Protein 2PUJ (pdb70)

InterPro domains:
  IPR000073 Alpha/beta hydrolase fold-1 [PF00561] (36-272)
  IPR000073 Alpha/beta hydrolase fold-1 [PR00111] (63-78)
  IPR000073 Alpha/beta hydrolase fold-1 [PR00111] (108-121)
  IPR000073 Alpha/beta hydrolase fold-1 [PR00111] (122-135)
  IPR000073 Alpha/beta hydrolase fold-1 [PR00111] (229-243)
  IPR000639 Epoxide hydrolase-like [PR00412] (63-78)
  IPR000639 Epoxide hydrolase-like [PR00412] (122-135)
  IPR000639 Epoxide hydrolase-like [PR00412] (260-282)
  IPR017727 2-hydroxy-6-oxo-6-phenylhexa-2,4-dienoate hydrolase, BphD [MF_01688] (1-286)
  IPR017727 2-hydroxy-6-oxo-6-phenylhexa-2,4-dienoate hydrolase, BphD [TIGR03343] (4-285)
  IPR029058 Alpha/Beta hydrolase fold [G3DSA:3.40.50.1820] (1-286)
  IPR029058 Alpha/Beta hydrolase fold [SSF53474] (21-284)
  IPR050266 AB hydrolase superfamily [PTHR43798] (7-284)

B-factor: mean 24.27, std 11.06, range [11.19, 111.2]

Organism: Paraburkholderia xenovorans (strain LB400) (NCBI:txid266265)

Secondary structure (DSSP, 8-state):
--HHHHEEEEEE-STT-SSEEEEEEEE--SSEEEEE---STT--HHHHHTTTHHHHHHTTPEEEEEPPTTSTTSPP---SS-HHHHHHHHHHHHHHHTT---EEEEEETHHHHHHHHHHHH-GGGEEEEEEES-S-----SSS-SS-HHHHHHHHHHHS--HHHHHHHHHHH-S-GGG--HHHHHHHHHHHHH-HHHHHHHHHHHHHS-GGGG--GGGGGG--S-EEEEEETT-SSS-THHHHHHHHHSSSEEEEEESS--S-HHHHTHHHHHHHHHHHHHH-

Structure (mmCIF, N/CA/C/O backbone):
data_2PUJ
#
_entry.id   2PUJ
#
_cell.length_a   116.805
_cell.length_b   116.805
_cell.length_c   87.528
_cell.angle_alpha   90.00
_cell.angle_beta   90.00
_cell.angle_gamma   90.00
#
_symmetry.space_group_name_H-M   'I 41 2 2'
#
loop_
_entity.id
_entity.type
_entity.pdbx_description
1 polymer '2-hydroxy-6-oxo-6-phenylhexa-2,4-dienoate hydrolase'
2 non-polymer 'SODIUM ION'
3 non-polymer 'MALONATE ION'
4 non-polymer '(2E,4E)-2-HYDROXY-6-OXO-6-PHENYLHEXA-2,4-DIENOIC ACID'
5 water water
#
loop_
_atom_site.group_PDB
_atom_site.id
_atom_site.type_symbol
_atom_site.label_atom_id
_atom_site.label_alt_id
_atom_site.label_comp_id
_atom_site.label_asym_id
_atom_site.label_entity_id
_atom_site.label_seq_id
_atom_site.pdbx_PDB_ins_code
_atom_site.Cartn_x
_atom_site.Cartn_y
_atom_site.Cartn_z
_atom_site.occupancy
_atom_site.B_iso_or_equiv
_atom_site.auth_seq_id
_atom_site.auth_comp_id
_atom_site.auth_asym_id
_atom_site.auth_atom_id
_atom_site.pdbx_PDB_model_num
ATOM 1 N N . LEU A 1 4 ? -20.778 30.582 -21.588 1.00 41.04 4 LEU A N 1
ATOM 2 C CA . LEU A 1 4 ? -19.337 30.939 -21.801 1.00 29.06 4 LEU A CA 1
ATOM 3 C C . LEU A 1 4 ? -18.745 30.089 -22.915 1.00 24.46 4 LEU A C 1
ATOM 4 O O . LEU A 1 4 ? -19.055 28.903 -23.037 1.00 32.02 4 LEU A O 1
ATOM 9 N N . THR A 1 5 ? -17.894 30.711 -23.722 1.00 24.87 5 THR A N 1
ATOM 10 C CA . THR A 1 5 ? -17.200 30.030 -24.802 1.00 30.19 5 THR A CA 1
ATOM 11 C C . THR A 1 5 ? -15.708 30.316 -24.715 1.00 23.25 5 THR A C 1
ATOM 12 O O . THR A 1 5 ? -15.286 31.274 -24.059 1.00 24.09 5 THR A O 1
ATOM 16 N N . GLU A 1 6 ? -14.916 29.486 -25.392 1.00 23.57 6 GLU A N 1
ATOM 17 C CA . GLU A 1 6 ? -13.480 29.714 -25.483 1.00 24.09 6 GLU A CA 1
ATOM 18 C C . GLU A 1 6 ? -13.193 31.085 -26.075 1.00 22.98 6 GLU A C 1
ATOM 19 O O . GLU A 1 6 ? -12.354 31.825 -25.566 1.00 26.45 6 GLU A O 1
ATOM 25 N N . SER A 1 7 ? -13.906 31.429 -27.155 1.00 23.17 7 SER A N 1
ATOM 26 C CA A SER A 1 7 ? -13.681 32.694 -27.855 0.50 25.51 7 SER A CA 1
ATOM 27 C CA B SER A 1 7 ? -13.658 32.688 -27.841 0.50 20.12 7 SER A CA 1
ATOM 28 C C . SER A 1 7 ? -13.994 33.916 -26.992 1.00 18.69 7 SER A C 1
ATOM 29 O O . SER A 1 7 ? -13.231 34.891 -26.971 1.00 25.13 7 SER A O 1
ATOM 34 N N . SER A 1 8 ? -15.128 33.868 -26.290 1.00 24.60 8 SER A N 1
ATOM 35 C CA . SER A 1 8 ? -15.561 35.018 -25.489 1.00 26.43 8 SER A CA 1
ATOM 36 C C . SER A 1 8 ? -14.683 35.271 -24.267 1.00 26.01 8 SER A C 1
ATOM 37 O O . SER A 1 8 ? -14.633 36.398 -23.755 1.00 25.64 8 SER A O 1
ATOM 40 N N . THR A 1 9 ? -13.990 34.220 -23.813 1.00 21.62 9 THR A N 1
ATOM 41 C CA . THR A 1 9 ? -13.188 34.299 -22.589 1.00 18.27 9 THR A CA 1
ATOM 42 C C . THR A 1 9 ? -11.686 34.428 -22.875 1.00 19.58 9 THR A C 1
ATOM 43 O O . THR A 1 9 ? -10.890 34.635 -21.960 1.00 21.08 9 THR A O 1
ATOM 47 N N . SER A 1 10 ? -11.309 34.309 -24.145 1.00 18.94 10 SER A N 1
ATOM 48 C CA . SER A 1 10 ? -9.915 34.281 -24.560 1.00 17.37 10 SER A CA 1
ATOM 49 C C . SER A 1 10 ? -9.170 35.588 -24.354 1.00 25.83 10 SER A C 1
ATOM 50 O O . SER A 1 10 ? -9.629 36.655 -24.793 1.00 26.27 10 SER A O 1
ATOM 53 N N . LYS A 1 11 ? -8.024 35.509 -23.665 1.00 20.73 11 LYS A N 1
ATOM 54 C CA . LYS A 1 11 ? -7.158 36.662 -23.446 1.00 17.63 11 LYS A CA 1
ATOM 55 C C . LYS A 1 11 ? -5.678 36.287 -23.565 1.00 23.51 11 LYS A C 1
ATOM 56 O O . LYS A 1 11 ? -5.319 35.112 -23.468 1.00 19.84 11 LYS A O 1
ATOM 62 N N . PHE A 1 12 ? -4.839 37.294 -23.779 1.00 21.94 12 PHE A N 1
ATOM 63 C CA . PHE A 1 12 ? -3.387 37.137 -23.826 1.00 23.14 12 PHE A CA 1
ATOM 64 C C . PHE A 1 12 ? -2.716 38.163 -22.927 1.00 24.70 12 PHE A C 1
ATOM 65 O O . PHE A 1 12 ? -3.195 39.293 -22.770 1.00 25.24 12 PHE A O 1
ATOM 73 N N . VAL A 1 13 ? -1.606 37.763 -22.316 1.00 19.90 13 VAL A N 1
ATOM 74 C CA . VAL A 1 13 ? -0.844 38.670 -21.475 1.00 20.87 13 VAL A CA 1
ATOM 75 C C . VAL A 1 13 ? 0.640 38.341 -21.604 1.00 23.03 13 VAL A C 1
ATOM 76 O O . VAL A 1 13 ? 1.011 37.172 -21.668 1.00 22.32 13 VAL A O 1
ATOM 80 N N . LYS A 1 14 ? 1.478 39.373 -21.704 1.00 24.39 14 LYS A N 1
ATOM 81 C CA . LYS A 1 14 ? 2.921 39.164 -21.816 1.00 22.03 14 LYS A CA 1
ATOM 82 C C . LYS A 1 14 ? 3.485 39.111 -20.402 1.00 22.97 14 LYS A C 1
ATOM 83 O O . LYS A 1 14 ? 3.127 39.932 -19.557 1.00 28.50 14 LYS A O 1
ATOM 89 N N . ILE A 1 15 ? 4.340 38.128 -20.130 1.00 25.87 15 ILE A N 1
ATOM 90 C CA . ILE A 1 15 ? 4.926 38.025 -18.793 1.00 26.67 15 ILE A CA 1
ATOM 91 C C . ILE A 1 15 ? 6.432 38.233 -18.775 1.00 23.25 15 ILE A C 1
ATOM 92 O O . ILE A 1 15 ? 7.120 38.005 -19.770 1.00 26.52 15 ILE A O 1
ATOM 97 N N . ASN A 1 16 ? 6.908 38.665 -17.606 1.00 27.63 16 ASN A N 1
ATOM 98 C CA . ASN A 1 16 ? 8.307 38.998 -17.355 1.00 26.99 16 ASN A CA 1
ATOM 99 C C . ASN A 1 16 ? 8.668 38.567 -15.941 1.00 41.00 16 ASN A C 1
ATOM 100 O O . ASN A 1 16 ? 8.510 39.326 -14.980 1.00 50.47 16 ASN A O 1
ATOM 105 N N . GLU A 1 17 ? 9.115 37.327 -15.822 1.00 36.20 17 GLU A N 1
ATOM 106 C CA . GLU A 1 17 ? 9.479 36.761 -14.532 1.00 31.19 17 GLU A CA 1
ATOM 107 C C . GLU A 1 17 ? 10.685 35.889 -14.764 1.00 33.91 17 GLU A C 1
ATOM 108 O O . GLU A 1 17 ? 10.660 34.991 -15.613 1.00 33.03 17 GLU A O 1
ATOM 114 N N . LYS A 1 18 ? 11.744 36.176 -14.012 1.00 42.31 18 LYS A N 1
ATOM 115 C CA . LYS A 1 18 ? 13.014 35.464 -14.114 1.00 39.66 18 LYS A CA 1
ATOM 116 C C . LYS A 1 18 ? 13.440 35.271 -15.573 1.00 41.07 18 LYS A C 1
ATOM 117 O O . LYS A 1 18 ? 13.773 36.247 -16.258 1.00 46.82 18 LYS A O 1
ATOM 123 N N . GLY A 1 19 ? 13.403 34.032 -16.050 1.00 33.79 19 GLY A N 1
ATOM 124 C CA . GLY A 1 19 ? 13.859 33.707 -17.394 1.00 31.41 19 GLY A CA 1
ATOM 125 C C . GLY A 1 19 ? 12.971 34.228 -18.514 1.00 43.53 19 GLY A C 1
ATOM 126 O O . GLY A 1 19 ? 13.424 34.411 -19.645 1.00 44.57 19 GLY A O 1
ATOM 127 N N . PHE A 1 20 ? 11.707 34.473 -18.191 1.00 27.07 20 PHE A N 1
ATOM 128 C CA . PHE A 1 20 ? 10.705 34.913 -19.173 1.00 26.77 20 PHE A CA 1
ATOM 129 C C . PHE A 1 20 ? 10.844 36.396 -19.511 1.00 23.94 20 PHE A C 1
ATOM 130 O O . PHE A 1 20 ? 10.832 37.246 -18.623 1.00 28.21 20 PHE A O 1
ATOM 138 N N . SER A 1 21 ? 10.966 36.686 -20.806 1.00 27.08 21 SER A N 1
ATOM 139 C CA . SER A 1 21 ? 10.987 38.071 -21.271 1.00 32.83 21 SER A CA 1
ATOM 140 C C . SER A 1 21 ? 9.954 38.266 -22.373 1.00 21.72 21 SER A C 1
ATOM 141 O O . SER A 1 21 ? 10.015 37.601 -23.412 1.00 25.88 21 SER A O 1
ATOM 144 N N . ASP A 1 22 ? 8.987 39.137 -22.098 1.00 26.60 22 ASP A N 1
ATOM 145 C CA . ASP A 1 22 ? 7.902 39.437 -23.030 1.00 28.08 22 ASP A CA 1
ATOM 146 C C . ASP A 1 22 ? 7.332 38.136 -23.598 1.00 30.13 22 ASP A C 1
ATOM 147 O O . ASP A 1 22 ? 7.195 37.971 -24.806 1.00 31.83 22 ASP A O 1
ATOM 152 N N . PHE A 1 23 ? 7.043 37.192 -22.697 1.00 23.00 23 PHE A N 1
ATOM 153 C CA . PHE A 1 23 ? 6.596 35.865 -23.076 1.00 21.10 23 PHE A CA 1
ATOM 154 C C . PHE A 1 23 ? 5.073 35.823 -23.081 1.00 18.86 23 PHE A C 1
ATOM 155 O O . PHE A 1 23 ? 4.435 36.169 -22.093 1.00 22.13 23 PHE A O 1
ATOM 163 N N . ASN A 1 24 ? 4.505 35.380 -24.197 1.00 22.67 24 ASN A N 1
ATOM 164 C CA . ASN A 1 24 ? 3.062 35.401 -24.375 1.00 22.49 24 ASN A CA 1
ATOM 165 C C . ASN A 1 24 ? 2.362 34.238 -23.675 1.00 17.32 24 ASN A C 1
ATOM 166 O O . ASN A 1 24 ? 2.612 33.062 -23.985 1.00 19.89 24 ASN A O 1
ATOM 171 N N . ILE A 1 25 ? 1.458 34.593 -22.768 1.00 17.27 25 ILE A N 1
ATOM 172 C CA . ILE A 1 25 ? 0.618 33.607 -22.099 1.00 16.99 25 ILE A CA 1
ATOM 173 C C . ILE A 1 25 ? -0.832 33.800 -22.531 1.00 19.62 25 ILE A C 1
ATOM 174 O O . ILE A 1 25 ? -1.371 34.905 -22.405 1.00 21.57 25 ILE A O 1
ATOM 179 N N . HIS A 1 26 ? -1.440 32.719 -23.014 1.00 17.82 26 HIS A N 1
ATOM 180 C CA . HIS A 1 26 ? -2.868 32.673 -23.297 1.00 16.21 26 HIS A CA 1
ATOM 181 C C . HIS A 1 26 ? -3.649 32.105 -22.117 1.00 22.29 26 HIS A C 1
ATOM 182 O O . HIS A 1 26 ? -3.215 31.133 -21.486 1.00 19.89 26 HIS A O 1
ATOM 189 N N . TYR A 1 27 ? -4.822 32.683 -21.856 1.00 18.55 27 TYR A N 1
ATOM 190 C CA . TYR A 1 27 ? -5.692 32.187 -20.795 1.00 17.69 27 TYR A CA 1
ATOM 191 C C . TYR A 1 27 ? -7.143 32.484 -21.153 1.00 19.78 27 TYR A C 1
ATOM 192 O O . TYR A 1 27 ? -7.415 33.285 -22.060 1.00 19.30 27 TYR A O 1
ATOM 201 N N . ASN A 1 28 ? -8.058 31.798 -20.480 1.00 17.93 28 ASN A N 1
ATOM 202 C CA . ASN A 1 28 ? -9.496 32.038 -20.629 1.00 15.72 28 ASN A CA 1
ATOM 203 C C . ASN A 1 28 ? -10.015 32.478 -19.274 1.00 18.71 28 ASN A C 1
ATOM 204 O O . ASN A 1 28 ? -9.775 31.797 -18.258 1.00 19.58 28 ASN A O 1
ATOM 209 N N . GLU A 1 29 ? -10.693 33.625 -19.237 1.00 17.00 29 GLU A N 1
ATOM 210 C CA A GLU A 1 29 ? -11.126 34.237 -17.980 0.50 23.16 29 GLU A CA 1
ATOM 211 C CA B GLU A 1 29 ? -11.116 34.232 -17.979 0.50 17.30 29 GLU A CA 1
ATOM 212 C C . GLU A 1 29 ? -12.626 34.477 -17.965 1.00 23.51 29 GLU A C 1
ATOM 213 O O . GLU A 1 29 ? -13.207 34.929 -18.963 1.00 22.09 29 GLU A O 1
ATOM 224 N N . ALA A 1 30 ? -13.262 34.170 -16.835 1.00 19.53 30 ALA A N 1
ATOM 225 C CA . ALA A 1 30 ? -14.671 34.542 -16.636 1.00 20.30 30 ALA A CA 1
ATOM 226 C C . ALA A 1 30 ? -14.893 34.769 -15.147 1.00 24.31 30 ALA A C 1
ATOM 227 O O . ALA A 1 30 ? -14.147 34.247 -14.319 1.00 21.49 30 ALA A O 1
ATOM 229 N N . GLY A 1 31 ? -15.911 35.556 -14.801 1.00 24.78 31 GLY A N 1
ATOM 230 C CA . GLY A 1 31 ? -16.185 35.849 -13.394 1.00 20.01 31 GLY A CA 1
ATOM 231 C C . GLY A 1 31 ? -15.352 37.001 -12.853 1.00 21.03 31 GLY A C 1
ATOM 232 O O . GLY A 1 31 ? -14.415 37.474 -13.516 1.00 23.72 31 GLY A O 1
ATOM 233 N N . ASN A 1 32 ? -15.688 37.465 -11.641 1.00 20.58 32 ASN A N 1
ATOM 234 C CA . ASN A 1 32 ? -14.998 38.629 -11.072 1.00 21.95 32 ASN A CA 1
ATOM 235 C C . ASN A 1 32 ? -14.699 38.603 -9.569 1.00 26.63 32 ASN A C 1
ATOM 236 O O . ASN A 1 32 ? -14.193 39.591 -9.046 1.00 24.31 32 ASN A O 1
ATOM 241 N N . GLY A 1 33 ? -14.986 37.481 -8.889 1.00 21.74 33 GLY A N 1
ATOM 242 C CA . GLY A 1 33 ? -14.696 37.344 -7.463 1.00 22.63 33 GLY A CA 1
ATOM 243 C C . GLY A 1 33 ? -13.262 36.925 -7.174 1.00 19.80 33 GLY A C 1
ATOM 244 O O . GLY A 1 33 ? -12.348 37.261 -7.931 1.00 22.56 33 GLY A O 1
ATOM 245 N N . GLU A 1 34 ? -13.054 36.220 -6.059 1.00 21.63 34 GLU A N 1
ATOM 246 C CA . GLU A 1 34 ? -11.732 35.717 -5.700 1.00 21.84 34 GLU A CA 1
ATOM 247 C C . GLU A 1 34 ? -11.196 34.897 -6.859 1.00 17.07 34 GLU A C 1
ATOM 248 O O . GLU A 1 34 ? -11.936 34.079 -7.433 1.00 19.97 34 GLU A O 1
ATOM 254 N N . THR A 1 35 ? -9.913 35.080 -7.162 1.00 19.22 35 THR A N 1
ATOM 255 C CA . THR A 1 35 ? -9.300 34.424 -8.321 1.00 17.89 35 THR A CA 1
ATOM 256 C C . THR A 1 35 ? -8.952 32.966 -8.041 1.00 18.31 35 THR A C 1
ATOM 257 O O . THR A 1 35 ? -8.345 32.657 -7.009 1.00 19.49 35 THR A O 1
ATOM 261 N N . VAL A 1 36 ? -9.362 32.103 -8.969 1.00 16.94 36 VAL A N 1
ATOM 262 C CA . VAL A 1 36 ? -8.972 30.675 -8.972 1.00 14.81 36 VAL A CA 1
ATOM 263 C C . VAL A 1 36 ? -8.271 30.438 -10.284 1.00 14.93 36 VAL A C 1
ATOM 264 O O . VAL A 1 36 ? -8.902 30.597 -11.345 1.00 17.76 36 VAL A O 1
ATOM 268 N N . ILE A 1 37 ? -6.989 30.066 -10.233 1.00 15.21 37 ILE A N 1
ATOM 269 C CA . ILE A 1 37 ? -6.248 29.761 -11.449 1.00 13.44 37 ILE A CA 1
ATOM 270 C C . ILE A 1 37 ? -6.198 28.251 -11.598 1.00 16.65 37 ILE A C 1
ATOM 271 O O . ILE A 1 37 ? -5.735 27.544 -10.691 1.00 17.06 37 ILE A O 1
ATOM 276 N N . MET A 1 38 ? -6.677 27.771 -12.742 1.00 13.85 38 MET A N 1
ATOM 277 C CA . MET A 1 38 ? -6.702 26.336 -13.016 1.00 14.32 38 MET A CA 1
ATOM 278 C C . MET A 1 38 ? -5.640 25.991 -14.058 1.00 20.35 38 MET A C 1
ATOM 279 O O . MET A 1 38 ? -5.524 26.645 -15.099 1.00 15.45 38 MET A O 1
ATOM 284 N N . LEU A 1 39 ? -4.883 24.936 -13.761 1.00 13.21 39 LEU A N 1
ATOM 285 C CA . LEU A 1 39 ? -3.646 24.600 -14.464 1.00 14.17 39 LEU A CA 1
ATOM 286 C C . LEU A 1 39 ? -3.761 23.186 -15.044 1.00 13.31 39 LEU A C 1
ATOM 287 O O . LEU A 1 39 ? -4.204 22.245 -14.367 1.00 15.03 39 LEU A O 1
ATOM 292 N N . HIS A 1 40 ? -3.382 23.040 -16.313 1.00 15.13 40 HIS A N 1
ATOM 293 C CA . HIS A 1 40 ? -3.634 21.769 -17.027 1.00 13.20 40 HIS A CA 1
ATOM 294 C C . HIS A 1 40 ? -2.453 20.799 -17.035 1.00 14.74 40 HIS A C 1
ATOM 295 O O . HIS A 1 40 ? -1.344 21.144 -16.620 1.00 16.48 40 HIS A O 1
ATOM 302 N N . GLY A 1 41 ? -2.741 19.588 -17.504 1.00 14.84 41 GLY A N 1
ATOM 303 C CA . GLY A 1 41 ? -1.753 18.516 -17.631 1.00 14.63 41 GLY A CA 1
ATOM 304 C C . GLY A 1 41 ? -0.827 18.678 -18.822 1.00 17.25 41 GLY A C 1
ATOM 305 O O . GLY A 1 41 ? -0.946 19.629 -19.628 1.00 15.98 41 GLY A O 1
ATOM 306 N N . GLY A 1 42 ? 0.090 17.727 -18.959 1.00 14.81 42 GLY A N 1
ATOM 307 C CA . GLY A 1 42 ? 1.169 17.865 -19.946 1.00 18.18 42 GLY A CA 1
ATOM 308 C C . GLY A 1 42 ? 1.038 17.063 -21.224 1.00 18.00 42 GLY A C 1
ATOM 309 O O . GLY A 1 42 ? 2.019 16.916 -21.957 1.00 18.49 42 GLY A O 1
ATOM 310 N N . GLY A 1 43 ? -0.152 16.523 -21.500 1.00 18.42 43 GLY A N 1
ATOM 311 C CA . GLY A 1 43 ? -0.330 15.712 -22.703 1.00 18.08 43 GLY A CA 1
ATOM 312 C C . GLY A 1 43 ? -0.362 16.554 -23.965 1.00 18.32 43 GLY A C 1
ATOM 313 O O . GLY A 1 43 ? -0.678 17.743 -23.914 1.00 18.11 43 GLY A O 1
ATOM 314 N N . PRO A 1 44 ? -0.044 15.935 -25.116 1.00 16.32 44 PRO A N 1
ATOM 315 C CA . PRO A 1 44 ? -0.085 16.651 -26.405 1.00 16.79 44 PRO A CA 1
ATOM 316 C C . PRO A 1 44 ? -1.474 17.236 -26.616 1.00 18.47 44 PRO A C 1
ATOM 317 O O . PRO A 1 44 ? -2.466 16.526 -26.486 1.00 19.54 44 PRO A O 1
ATOM 321 N N . GLY A 1 45 ? -1.516 18.529 -26.908 1.00 20.51 45 GLY A N 1
ATOM 322 C CA . GLY A 1 45 ? -2.792 19.184 -27.228 1.00 17.74 45 GLY A CA 1
ATOM 323 C C . GLY A 1 45 ? -3.531 19.699 -26.003 1.00 25.61 45 GLY A C 1
ATOM 324 O O . GLY A 1 45 ? -4.642 20.251 -26.113 1.00 20.28 45 GLY A O 1
ATOM 325 N N . ALA A 1 46 ? -2.941 19.525 -24.826 1.00 19.76 46 ALA A N 1
ATOM 326 C CA . ALA A 1 46 ? -3.573 20.053 -23.607 1.00 19.06 46 ALA A CA 1
ATOM 327 C C . ALA A 1 46 ? -3.670 21.576 -23.583 1.00 17.55 46 ALA A C 1
ATOM 328 O O . ALA A 1 46 ? -2.836 22.287 -24.132 1.00 18.16 46 ALA A O 1
ATOM 330 N N . GLY A 1 47 ? -4.703 22.085 -22.918 1.00 19.14 47 GLY A N 1
ATOM 331 C CA . GLY A 1 47 ? -4.806 23.525 -22.730 1.00 20.97 47 GLY A CA 1
ATOM 332 C C . GLY A 1 47 ? -5.857 23.806 -21.677 1.00 16.65 47 GLY A C 1
ATOM 333 O O . GLY A 1 47 ? -6.581 22.892 -21.271 1.00 17.45 47 GLY A O 1
ATOM 334 N N . GLY A 1 48 ? -5.935 25.063 -21.255 1.00 15.30 48 GLY A N 1
ATOM 335 C CA . GLY A 1 48 ? -6.822 25.447 -20.149 1.00 17.94 48 GLY A CA 1
ATOM 336 C C . GLY A 1 48 ? -8.296 25.221 -20.410 1.00 15.65 48 GLY A C 1
ATOM 337 O O . GLY A 1 48 ? -8.998 24.579 -19.615 1.00 18.37 48 GLY A O 1
ATOM 338 N N . TRP A 1 49 ? -8.785 25.759 -21.531 1.00 17.98 49 TRP A N 1
ATOM 339 C CA . TRP A 1 49 ? -10.198 25.622 -21.865 1.00 19.08 49 TRP A CA 1
ATOM 340 C C . TRP A 1 49 ? -10.648 24.162 -21.998 1.00 18.81 49 TRP A C 1
ATOM 341 O O . TRP A 1 49 ? -11.624 23.758 -21.368 1.00 20.75 49 TRP A O 1
ATOM 352 N N . SER A 1 50 ? -9.951 23.361 -22.809 1.00 17.61 50 SER A N 1
ATOM 353 C CA . SER A 1 50 ? -10.376 21.975 -23.004 1.00 18.74 50 SER A CA 1
ATOM 354 C C . SER A 1 50 ? -10.315 21.150 -21.725 1.00 18.62 50 SER A C 1
ATOM 355 O O . SER A 1 50 ? -11.132 20.250 -21.514 1.00 23.95 50 SER A O 1
ATOM 358 N N . ASN A 1 51 ? -9.366 21.490 -20.847 1.00 18.41 51 ASN A N 1
ATOM 359 C CA . ASN A 1 51 ? -9.179 20.707 -19.627 1.00 19.74 51 ASN A CA 1
ATOM 360 C C . ASN A 1 51 ? -10.241 20.983 -18.574 1.00 14.79 51 ASN A C 1
ATOM 361 O O . ASN A 1 51 ? -10.559 20.117 -17.760 1.00 16.45 51 ASN A O 1
ATOM 366 N N . TYR A 1 52 ? -10.784 22.205 -18.612 1.00 15.97 52 TYR A N 1
ATOM 367 C CA . TYR A 1 52 ? -11.620 22.665 -17.530 1.00 15.36 52 TYR A CA 1
ATOM 368 C C . TYR A 1 52 ? -12.976 23.169 -17.980 1.00 16.91 52 TYR A C 1
ATOM 369 O O . TYR A 1 52 ? -13.648 23.868 -17.224 1.00 16.68 52 TYR A O 1
ATOM 378 N N . TYR A 1 53 ? -13.399 22.817 -19.184 1.00 19.12 53 TYR A N 1
ATOM 379 C CA . TYR A 1 53 ? -14.642 23.438 -19.658 1.00 20.16 53 TYR A CA 1
ATOM 380 C C . TYR A 1 53 ? -15.886 23.000 -18.889 1.00 19.77 53 TYR A C 1
ATOM 381 O O . TYR A 1 53 ? -16.891 23.701 -18.934 1.00 22.43 53 TYR A O 1
ATOM 390 N N . ARG A 1 54 ? -15.828 21.875 -18.176 1.00 19.20 54 ARG A N 1
ATOM 391 C CA . ARG A 1 54 ? -16.945 21.443 -17.334 1.00 17.94 54 ARG A CA 1
ATOM 392 C C . ARG A 1 54 ? -16.900 22.079 -15.932 1.00 21.06 54 ARG A C 1
ATOM 393 O O . ARG A 1 54 ? -17.791 21.822 -15.089 1.00 19.77 54 ARG A O 1
ATOM 401 N N . ASN A 1 55 ? -15.865 22.883 -15.671 1.00 18.91 55 ASN A N 1
ATOM 402 C CA . ASN A 1 55 ? -15.651 23.433 -14.331 1.00 18.22 55 ASN A CA 1
ATOM 403 C C . ASN A 1 55 ? -15.780 24.937 -14.300 1.00 20.34 55 ASN A C 1
ATOM 404 O O . ASN A 1 55 ? -16.199 25.510 -13.299 1.00 18.32 55 ASN A O 1
ATOM 409 N N . VAL A 1 56 ? -15.423 25.579 -15.403 1.00 16.57 56 VAL A N 1
ATOM 410 C CA . VAL A 1 56 ? -15.418 27.032 -15.421 1.00 17.72 56 VAL A CA 1
ATOM 411 C C . VAL A 1 56 ? -16.789 27.644 -15.038 1.00 21.61 56 VAL A C 1
ATOM 412 O O . VAL A 1 56 ? -16.852 28.550 -14.198 1.00 22.11 56 VAL A O 1
ATOM 416 N N . GLY A 1 57 ? -17.866 27.106 -15.601 1.00 22.38 57 GLY A N 1
ATOM 417 C CA . GLY A 1 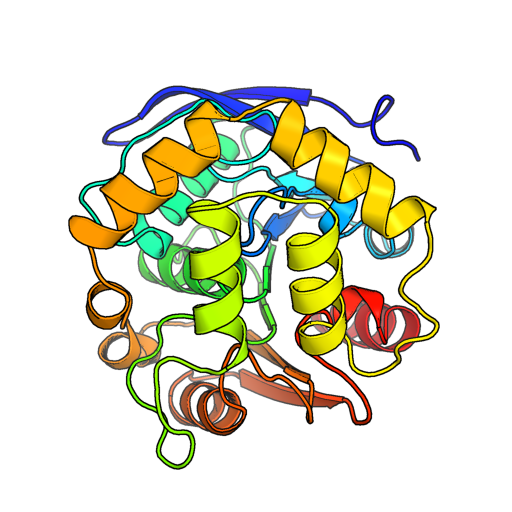57 ? -19.212 27.656 -15.366 1.00 23.06 57 GLY A CA 1
ATOM 418 C C . GLY A 1 57 ? -19.616 27.593 -13.902 1.00 23.19 57 GLY A C 1
ATOM 419 O O . GLY A 1 57 ? -19.911 28.623 -13.283 1.00 21.79 57 GLY A O 1
ATOM 420 N N . PRO A 1 58 ? -19.654 26.383 -13.327 1.00 21.16 58 PRO A N 1
ATOM 421 C CA . PRO A 1 58 ? -20.007 26.303 -11.912 1.00 18.09 58 PRO A CA 1
ATOM 422 C C . PRO A 1 58 ? -19.153 27.133 -10.960 1.00 20.81 58 PRO A C 1
ATOM 423 O O . PRO A 1 58 ? -19.696 27.660 -9.989 1.00 21.15 58 PRO A O 1
ATOM 427 N N . PHE A 1 59 ? -17.851 27.271 -11.222 1.00 18.69 59 PHE A N 1
ATOM 428 C CA . PHE A 1 59 ? -17.015 28.058 -10.331 1.00 19.28 59 PHE A CA 1
ATOM 429 C C . PHE A 1 59 ? -17.364 29.540 -10.453 1.00 23.98 59 PHE A C 1
ATOM 430 O O . PHE A 1 59 ? -17.431 30.249 -9.440 1.00 21.58 59 PHE A O 1
ATOM 438 N N . VAL A 1 60 ? -17.558 29.999 -11.690 1.00 19.52 60 VAL A N 1
ATOM 439 C CA . VAL A 1 60 ? -18.006 31.378 -11.938 1.00 20.12 60 VAL A CA 1
ATOM 440 C C . VAL A 1 60 ? -19.377 31.633 -11.281 1.00 23.00 60 VAL A C 1
ATOM 441 O O . VAL A 1 60 ? -19.566 32.677 -10.626 1.00 25.07 60 VAL A O 1
ATOM 445 N N . ASP A 1 61 ? -20.311 30.690 -11.446 1.00 21.06 61 ASP A N 1
ATOM 446 C CA . ASP A 1 61 ? -21.641 30.750 -10.775 1.00 21.20 61 ASP A CA 1
ATOM 447 C C . ASP A 1 61 ? -21.521 30.881 -9.258 1.00 26.58 61 ASP A C 1
ATOM 448 O O . ASP A 1 61 ? -22.339 31.550 -8.614 1.00 26.86 61 ASP A O 1
ATOM 453 N N . ALA A 1 62 ? -20.514 30.218 -8.687 1.00 23.02 62 ALA A N 1
ATOM 454 C CA . ALA A 1 62 ? -20.267 30.254 -7.254 1.00 18.99 62 ALA A CA 1
ATOM 455 C C . ALA A 1 62 ? -19.637 31.549 -6.801 1.00 23.19 62 ALA A C 1
ATOM 456 O O . ALA A 1 62 ? -19.504 31.800 -5.597 1.00 28.38 62 ALA A O 1
ATOM 458 N N . GLY A 1 63 ? -19.221 32.364 -7.761 1.00 21.54 63 GLY A N 1
ATOM 459 C CA . GLY A 1 63 ? -18.698 33.680 -7.430 1.00 23.73 63 GLY A CA 1
ATOM 460 C C . GLY A 1 63 ? -17.210 33.875 -7.556 1.00 27.23 63 GLY A C 1
ATOM 461 O O . GLY A 1 63 ? -16.687 34.902 -7.108 1.00 29.87 63 GLY A O 1
ATOM 462 N N . TYR A 1 64 ? -16.505 32.915 -8.158 1.00 16.92 64 TYR A N 1
ATOM 463 C CA . TYR A 1 64 ? -15.072 33.075 -8.362 1.00 16.51 64 TYR A CA 1
ATOM 464 C C . TYR A 1 64 ? -14.719 33.706 -9.699 1.00 16.78 64 TYR A C 1
ATOM 465 O O . TYR A 1 64 ? -15.478 33.607 -10.650 1.00 20.90 64 TYR A O 1
ATOM 474 N N . ARG A 1 65 ? -13.544 34.334 -9.759 1.00 16.72 65 ARG A N 1
ATOM 475 C CA . ARG A 1 65 ? -12.956 34.705 -11.033 1.00 22.68 65 ARG A CA 1
ATOM 476 C C . ARG A 1 65 ? -12.058 33.555 -11.453 1.00 24.19 65 ARG A C 1
ATOM 477 O O . ARG A 1 65 ? -11.048 33.266 -10.795 1.00 25.58 65 ARG A O 1
ATOM 485 N N . VAL A 1 66 ? -12.410 32.930 -12.566 1.00 17.76 66 VAL A N 1
ATOM 486 C CA . VAL A 1 66 ? -11.700 31.730 -13.016 1.00 15.22 66 VAL A CA 1
ATOM 487 C C . VAL A 1 66 ? -10.761 32.101 -14.157 1.00 23.19 66 VAL A C 1
ATOM 488 O O . VAL A 1 66 ? -11.181 32.731 -15.129 1.00 18.08 66 VAL A O 1
ATOM 492 N N . ILE A 1 67 ? -9.489 31.717 -14.029 1.00 15.82 67 ILE A N 1
ATOM 493 C CA . ILE A 1 67 ? -8.507 31.881 -15.093 1.00 14.50 67 ILE A CA 1
ATOM 494 C C . ILE A 1 67 ? -8.025 30.485 -15.468 1.00 18.07 67 ILE A C 1
ATOM 495 O O . ILE A 1 67 ? -7.427 29.819 -14.629 1.00 16.68 67 ILE A O 1
ATOM 500 N N . LEU A 1 68 ? -8.318 30.052 -16.699 1.00 16.24 68 LEU A N 1
ATOM 501 C CA . LEU A 1 68 ? -7.825 28.777 -17.219 1.00 15.12 68 LEU A CA 1
ATOM 502 C C . LEU A 1 68 ? -6.571 29.110 -17.992 1.00 17.99 68 LEU A C 1
ATOM 503 O O . LEU A 1 68 ? -6.635 29.675 -19.092 1.00 16.54 68 LEU A O 1
ATOM 508 N N . LYS A 1 69 ? -5.414 28.793 -17.408 1.00 15.26 69 LYS A N 1
ATOM 509 C CA . LYS A 1 69 ? -4.139 29.219 -17.963 1.00 14.19 69 LYS A CA 1
ATOM 510 C C . LYS A 1 69 ? -3.528 28.192 -18.905 1.00 15.40 69 LYS A C 1
ATOM 511 O O . LYS A 1 69 ? -3.517 27.002 -18.596 1.00 16.02 69 LYS A O 1
ATOM 517 N N . ASP A 1 70 ? -3.011 28.641 -20.058 1.00 16.46 70 ASP A N 1
ATOM 518 C CA . ASP A 1 70 ? -2.183 27.765 -20.871 1.00 15.88 70 ASP A CA 1
ATOM 519 C C . ASP A 1 70 ? -0.738 27.850 -20.393 1.00 17.51 70 ASP A C 1
ATOM 520 O O . ASP A 1 70 ? -0.154 28.930 -20.366 1.00 19.06 70 ASP A O 1
ATOM 525 N N . SER A 1 71 ? -0.171 26.716 -19.977 1.00 18.00 71 SER A N 1
ATOM 526 C CA . SER A 1 71 ? 1.220 26.734 -19.520 1.00 17.42 71 SER A CA 1
ATOM 527 C C . SER A 1 71 ? 2.162 26.975 -20.713 1.00 17.47 71 SER A C 1
ATOM 528 O O . SER A 1 71 ? 1.808 26.692 -21.861 1.00 18.10 71 SER A O 1
ATOM 531 N N . PRO A 1 72 ? 3.361 27.509 -20.435 1.00 16.96 72 PRO A N 1
ATOM 532 C CA . PRO A 1 72 ? 4.336 27.737 -21.515 1.00 18.81 72 PRO A CA 1
ATOM 533 C C . PRO A 1 72 ? 4.539 26.459 -22.340 1.00 16.43 72 PRO A C 1
ATOM 534 O O . PRO A 1 72 ? 4.626 25.353 -21.775 1.00 18.20 72 PRO A O 1
ATOM 538 N N . GLY A 1 73 ? 4.578 26.578 -23.668 1.00 18.23 73 GLY A N 1
ATOM 539 C CA . GLY A 1 73 ? 4.782 25.402 -24.514 1.00 20.77 73 GLY A CA 1
ATOM 540 C C . GLY A 1 73 ? 3.556 24.532 -24.697 1.00 16.98 73 GLY A C 1
ATOM 541 O O . GLY A 1 73 ? 3.646 23.369 -25.135 1.00 19.16 73 GLY A O 1
ATOM 542 N N . PHE A 1 74 ? 2.393 25.104 -24.380 1.00 15.97 74 PHE A N 1
ATOM 543 C CA . PHE A 1 74 ? 1.120 24.429 -24.618 1.00 16.47 74 PHE A CA 1
ATOM 544 C C . PHE A 1 74 ? 0.116 25.376 -25.254 1.00 15.48 74 PHE A C 1
ATOM 545 O O . PHE A 1 74 ? 0.107 26.578 -24.962 1.00 18.62 74 PHE A O 1
ATOM 553 N N . ASN A 1 75 ? -0.733 24.783 -26.082 1.00 17.92 75 ASN A N 1
ATOM 554 C CA . ASN A 1 75 ? -1.854 25.493 -26.700 1.00 18.04 75 ASN A CA 1
ATOM 555 C C . ASN A 1 75 ? -1.426 26.859 -27.251 1.00 16.36 75 ASN A C 1
ATOM 556 O O . ASN A 1 75 ? -0.497 26.938 -28.057 1.00 19.77 75 ASN A O 1
ATOM 561 N N . LYS A 1 76 ? -2.082 27.928 -26.816 1.00 19.77 76 LYS A N 1
ATOM 562 C CA . LYS A 1 76 ? -1.832 29.235 -27.424 1.00 21.96 76 LYS A CA 1
ATOM 563 C C . LYS A 1 76 ? -0.808 30.084 -26.691 1.00 20.41 76 LYS A C 1
ATOM 564 O O . LYS A 1 76 ? -0.602 31.250 -27.030 1.00 21.12 76 LYS A O 1
ATOM 570 N N . SER A 1 77 ? -0.150 29.523 -25.669 1.00 17.85 77 SER A N 1
ATOM 571 C CA . SER A 1 77 ? 0.954 30.230 -25.063 1.00 16.72 77 SER A CA 1
ATOM 572 C C . SER A 1 77 ? 2.194 30.032 -25.944 1.00 19.95 77 SER A C 1
ATOM 573 O O . SER A 1 77 ? 2.217 29.126 -26.783 1.00 21.08 77 SER A O 1
ATOM 576 N N . ASP A 1 78 ? 3.204 30.877 -25.734 1.00 20.06 78 ASP A N 1
ATOM 577 C CA . ASP A 1 78 ? 4.421 30.843 -26.553 1.00 21.24 78 ASP A CA 1
ATOM 578 C C . ASP A 1 78 ? 5.152 29.504 -26.442 1.00 24.64 78 ASP A C 1
ATOM 579 O O . ASP A 1 78 ? 5.074 28.795 -25.416 1.00 21.07 78 ASP A O 1
ATOM 584 N N . ALA A 1 79 ? 5.856 29.163 -27.515 1.00 24.17 79 ALA A N 1
ATOM 585 C CA . ALA A 1 79 ? 6.708 27.980 -27.548 1.00 23.84 79 ALA A CA 1
ATOM 586 C C . ALA A 1 79 ? 7.925 28.202 -26.668 1.00 21.58 79 ALA A C 1
ATOM 587 O O . ALA A 1 79 ? 8.397 29.327 -26.515 1.00 25.60 79 ALA A O 1
ATOM 589 N N . VAL A 1 80 ? 8.438 27.122 -26.080 1.00 21.87 80 VAL A N 1
ATOM 590 C CA . VAL A 1 80 ? 9.603 27.228 -25.198 1.00 22.96 80 VAL A CA 1
ATOM 591 C C . VAL A 1 80 ? 10.267 25.867 -25.070 1.00 23.75 80 VAL A C 1
ATOM 592 O O . VAL A 1 80 ? 9.597 24.826 -25.139 1.00 21.62 80 VAL A O 1
ATOM 596 N N . VAL A 1 81 ? 11.595 25.882 -24.940 1.00 24.97 81 VAL A N 1
ATOM 597 C CA . VAL A 1 81 ? 12.345 24.681 -24.573 1.00 27.95 81 VAL A CA 1
ATOM 598 C C . VAL A 1 81 ? 12.816 24.925 -23.149 1.00 27.56 81 VAL A C 1
ATOM 599 O O . VAL A 1 81 ? 13.459 25.937 -22.866 1.00 29.13 81 VAL A O 1
ATOM 603 N N . MET A 1 82 ? 12.477 24.009 -22.248 1.00 25.37 82 MET A N 1
ATOM 604 C CA . MET A 1 82 ? 12.833 24.181 -20.842 1.00 23.78 82 MET A CA 1
ATOM 605 C C . MET A 1 82 ? 14.022 23.306 -20.481 1.00 24.71 82 MET A C 1
ATOM 606 O O . MET A 1 82 ? 14.061 22.142 -20.854 1.00 28.79 82 MET A O 1
ATOM 611 N N . ASP A 1 83 ? 14.969 23.865 -19.731 1.00 25.16 83 ASP A N 1
ATOM 612 C CA . ASP A 1 83 ? 16.098 23.052 -19.245 1.00 24.63 83 ASP A CA 1
ATOM 613 C C . ASP A 1 83 ? 15.961 22.702 -17.764 1.00 31.91 83 ASP A C 1
ATOM 614 O O . ASP A 1 83 ? 16.768 21.944 -17.227 1.00 32.71 83 ASP A O 1
ATOM 619 N N . GLU A 1 84 ? 14.941 23.261 -17.115 1.00 26.18 84 GLU A N 1
ATOM 620 C CA . GLU A 1 84 ? 14.625 22.938 -15.730 1.00 24.18 84 GLU A CA 1
ATOM 621 C C . GLU A 1 84 ? 13.304 22.183 -15.693 1.00 28.20 84 GLU A C 1
ATOM 622 O O . GLU A 1 84 ? 12.547 22.193 -16.672 1.00 24.34 84 GLU A O 1
ATOM 628 N N . GLN A 1 85 ? 13.037 21.519 -14.570 1.00 24.23 85 GLN A N 1
ATOM 629 C CA . GLN A 1 85 ? 11.788 20.780 -14.375 1.00 24.49 85 GLN A CA 1
ATOM 630 C C . GLN A 1 85 ? 10.577 21.694 -14.613 1.00 20.21 85 GLN A C 1
ATOM 631 O O . GLN A 1 85 ? 10.580 22.876 -14.203 1.00 19.53 85 GLN A O 1
ATOM 637 N N . ARG A 1 86 ? 9.569 21.151 -15.304 1.00 20.82 86 ARG A N 1
ATOM 638 C CA . ARG A 1 86 ? 8.464 22.003 -15.824 1.00 19.99 86 ARG A CA 1
ATOM 639 C C . ARG A 1 86 ? 7.605 22.568 -14.723 1.00 23.89 86 ARG A C 1
ATOM 640 O O . ARG A 1 86 ? 7.034 23.644 -14.874 1.00 20.17 86 ARG A O 1
ATOM 648 N N . GLY A 1 87 ? 7.487 21.849 -13.610 1.00 19.67 87 GLY A N 1
ATOM 649 C CA . GLY A 1 87 ? 6.674 22.339 -12.518 1.00 16.87 87 GLY A CA 1
ATOM 650 C C . GLY A 1 87 ? 7.114 23.704 -12.041 1.00 17.75 87 GLY A C 1
ATOM 651 O O . GLY A 1 87 ? 6.319 24.600 -11.802 1.00 18.45 87 GLY A O 1
ATOM 652 N N . LEU A 1 88 ? 8.422 23.850 -11.890 1.00 18.56 88 LEU A N 1
ATOM 653 C CA . LEU A 1 88 ? 8.990 25.092 -11.404 1.00 16.81 88 LEU A CA 1
ATOM 654 C C . LEU A 1 88 ? 8.880 26.225 -12.437 1.00 17.09 88 LEU A C 1
ATOM 655 O O . LEU A 1 88 ? 8.496 27.343 -12.091 1.00 19.23 88 LEU A O 1
ATOM 660 N N . VAL A 1 89 ? 9.215 25.909 -13.687 1.00 19.72 89 VAL A N 1
ATOM 661 C CA . VAL A 1 89 ? 9.178 26.894 -14.780 1.00 17.23 89 VAL A CA 1
ATOM 662 C C . VAL A 1 89 ? 7.736 27.358 -14.962 1.00 21.05 89 VAL A C 1
ATOM 663 O O . VAL A 1 89 ? 7.449 28.560 -15.056 1.00 19.71 89 VAL A O 1
ATOM 667 N N . ASN A 1 90 ? 6.826 26.392 -14.990 1.00 18.92 90 ASN A N 1
ATOM 668 C CA . ASN A 1 90 ? 5.398 26.708 -15.022 1.00 17.67 90 ASN A CA 1
ATOM 669 C C . ASN A 1 90 ? 4.919 27.593 -13.879 1.00 18.77 90 ASN A C 1
ATOM 670 O O . ASN A 1 90 ? 4.082 28.479 -14.088 1.00 19.63 90 ASN A O 1
ATOM 675 N N . ALA A 1 91 ? 5.407 27.345 -12.653 1.00 16.80 91 ALA A N 1
ATOM 676 C CA . ALA A 1 91 ? 5.030 28.151 -11.499 1.00 15.60 91 ALA A CA 1
ATOM 677 C C . ALA A 1 91 ? 5.526 29.600 -11.648 1.00 16.63 91 ALA A C 1
ATOM 678 O O . ALA A 1 91 ? 4.833 30.525 -11.265 1.00 19.71 91 ALA A O 1
ATOM 680 N N . ARG A 1 92 ? 6.733 29.747 -12.199 1.00 17.71 92 ARG A N 1
ATOM 681 C CA . ARG A 1 92 ? 7.288 31.075 -12.497 1.00 20.81 92 ARG A CA 1
ATOM 682 C C . ARG A 1 92 ? 6.350 31.802 -13.452 1.00 18.38 92 ARG A C 1
ATOM 683 O O . ARG A 1 92 ? 6.073 33.009 -13.279 1.00 23.94 92 ARG A O 1
ATOM 691 N N . ALA A 1 93 ? 5.813 31.061 -14.422 1.00 17.43 93 ALA A N 1
ATOM 692 C CA . ALA A 1 93 ? 4.883 31.678 -15.372 1.00 18.47 93 ALA A CA 1
ATOM 693 C C . ALA A 1 93 ? 3.556 32.107 -14.713 1.00 21.41 93 ALA A C 1
ATOM 694 O O . ALA A 1 93 ? 3.007 33.157 -15.044 1.00 21.46 93 ALA A O 1
ATOM 696 N N . VAL A 1 94 ? 3.017 31.297 -13.792 1.00 16.78 94 VAL A N 1
ATOM 697 C CA . VAL A 1 94 ? 1.854 31.714 -13.012 1.00 15.69 94 VAL A CA 1
ATOM 698 C C . VAL A 1 94 ? 2.099 33.019 -12.244 1.00 17.07 94 VAL A C 1
ATOM 699 O O . VAL A 1 94 ? 1.251 33.916 -12.223 1.00 21.43 94 VAL A O 1
ATOM 703 N N . LYS A 1 95 ? 3.268 33.129 -11.607 1.00 18.19 95 LYS A N 1
ATOM 704 C CA . LYS A 1 95 ? 3.617 34.355 -10.887 1.00 18.46 95 LYS A CA 1
ATOM 705 C C . LYS A 1 95 ? 3.697 35.517 -11.867 1.00 17.83 95 LYS A C 1
ATOM 706 O O . LYS A 1 95 ? 3.177 36.590 -11.574 1.00 22.72 95 LYS A O 1
ATOM 712 N N . GLY A 1 96 ? 4.326 35.282 -13.013 1.00 22.32 96 GLY A N 1
ATOM 713 C CA . GLY A 1 96 ? 4.428 36.315 -14.069 1.00 22.33 96 GLY A CA 1
ATOM 714 C C . GLY A 1 96 ? 3.048 36.801 -14.488 1.00 28.61 96 GLY A C 1
ATOM 715 O O . GLY A 1 96 ? 2.810 38.010 -14.619 1.00 25.56 96 GLY A O 1
ATOM 716 N N . LEU A 1 97 ? 2.128 35.861 -14.688 1.00 21.85 97 LEU A N 1
ATOM 717 C CA . LEU A 1 97 ? 0.748 36.218 -15.020 1.00 21.55 97 LEU A CA 1
ATOM 718 C C . LEU A 1 97 ? 0.058 37.013 -13.909 1.00 27.33 97 LEU A C 1
ATOM 719 O O . LEU A 1 97 ? -0.608 38.025 -14.171 1.00 22.90 97 LEU A O 1
ATOM 724 N N . MET A 1 98 ? 0.201 36.562 -12.665 1.00 19.01 98 MET A N 1
ATOM 725 C CA . MET A 1 98 ? -0.446 37.242 -11.553 1.00 17.23 98 MET A CA 1
ATOM 726 C C . MET A 1 98 ? 0.092 38.663 -11.386 1.00 22.05 98 MET A C 1
ATOM 727 O O . MET A 1 98 ? -0.679 39.571 -11.117 1.00 26.57 98 MET A O 1
ATOM 732 N N . ASP A 1 99 ? 1.403 38.834 -11.536 1.00 25.42 99 ASP A N 1
ATOM 733 C CA . ASP A 1 99 ? 2.011 40.164 -11.405 1.00 24.95 99 ASP A CA 1
ATOM 734 C C . ASP A 1 99 ? 1.480 41.091 -12.488 1.00 33.69 99 ASP A C 1
ATOM 735 O O . ASP A 1 99 ? 1.111 42.230 -12.203 1.00 30.09 99 ASP A O 1
ATOM 740 N N . ALA A 1 100 ? 1.450 40.582 -13.718 1.00 27.35 100 ALA A N 1
ATOM 741 C CA . ALA A 1 100 ? 0.964 41.350 -14.883 1.00 28.54 100 ALA A CA 1
ATOM 742 C C . ALA A 1 100 ? -0.496 41.773 -14.768 1.00 31.68 100 ALA A C 1
ATOM 743 O O . ALA A 1 100 ? -0.885 42.817 -15.316 1.00 33.34 100 ALA A O 1
ATOM 745 N N . LEU A 1 101 ? -1.302 40.967 -14.073 1.00 27.67 101 LEU A N 1
ATOM 746 C CA . LEU A 1 101 ? -2.740 41.202 -13.946 1.00 25.50 101 LEU A CA 1
ATOM 747 C C . LEU A 1 101 ? -3.121 41.811 -12.601 1.00 25.63 101 LEU A C 1
ATOM 748 O O . LEU A 1 101 ? -4.311 41.968 -12.294 1.00 29.11 101 LEU A O 1
ATOM 753 N N . ASP A 1 102 ? -2.099 42.157 -11.809 1.00 26.28 102 ASP A N 1
ATOM 754 C CA A ASP A 1 102 ? -2.283 42.726 -10.474 0.50 31.77 102 ASP A CA 1
ATOM 755 C CA B ASP A 1 102 ? -2.286 42.734 -10.476 0.50 32.63 102 ASP A CA 1
ATOM 756 C C . ASP A 1 102 ? -3.163 41.852 -9.575 1.00 29.23 102 ASP A C 1
ATOM 757 O O . ASP A 1 102 ? -4.073 42.329 -8.899 1.00 29.22 102 ASP A O 1
ATOM 766 N N . ILE A 1 103 ? -2.884 40.548 -9.572 1.00 23.99 103 ILE A N 1
ATOM 767 C CA . ILE A 1 103 ? -3.587 39.623 -8.670 1.00 25.10 103 ILE A CA 1
ATOM 768 C C . ILE A 1 103 ? -2.662 39.329 -7.477 1.00 22.46 103 ILE A C 1
ATOM 769 O O . ILE A 1 103 ? -1.538 38.871 -7.671 1.00 24.90 103 ILE A O 1
ATOM 774 N N . ASP A 1 104 ? -3.137 39.611 -6.269 1.00 25.48 104 ASP A N 1
ATOM 775 C CA . ASP A 1 104 ? -2.326 39.464 -5.049 1.00 29.19 104 ASP A CA 1
ATOM 776 C C . ASP A 1 104 ? -2.181 37.999 -4.599 1.00 24.30 104 ASP A C 1
ATOM 777 O O . ASP A 1 104 ? -1.073 37.524 -4.344 1.00 22.48 104 ASP A O 1
ATOM 782 N N . ARG A 1 105 ? -3.303 37.303 -4.494 1.00 23.48 105 ARG A N 1
ATOM 783 C CA . ARG A 1 105 ? -3.306 35.888 -4.108 1.00 22.48 105 ARG A CA 1
ATOM 784 C C . ARG A 1 105 ? -4.241 35.147 -5.035 1.00 26.43 105 ARG A C 1
ATOM 785 O O . ARG A 1 105 ? -5.241 35.704 -5.481 1.00 21.80 105 ARG A O 1
ATOM 793 N N . ALA A 1 106 ? -3.944 33.886 -5.321 1.00 18.96 106 ALA A N 1
ATOM 794 C CA . ALA A 1 106 ? -4.911 33.065 -6.047 1.00 18.09 106 ALA A CA 1
ATOM 795 C C . ALA A 1 106 ? -5.028 31.703 -5.392 1.00 17.00 106 ALA A C 1
ATOM 796 O O . ALA A 1 106 ? -4.036 31.183 -4.882 1.00 20.28 106 ALA A O 1
ATOM 798 N N . HIS A 1 107 ? -6.228 31.131 -5.456 1.00 15.66 107 HIS A N 1
ATOM 799 C CA . HIS A 1 107 ? -6.411 29.701 -5.196 1.00 14.02 107 HIS A CA 1
ATOM 800 C C . HIS A 1 107 ? -5.916 28.996 -6.441 1.00 17.64 107 HIS A C 1
ATOM 801 O O . HIS A 1 107 ? -6.150 29.483 -7.547 1.00 17.04 107 HIS A O 1
ATOM 808 N N . LEU A 1 108 ? -5.215 27.869 -6.279 1.00 14.93 108 LEU A N 1
ATOM 809 C CA . LEU A 1 108 ? -4.763 27.101 -7.442 1.00 14.80 108 LEU A CA 1
ATOM 810 C C . LEU A 1 108 ? -5.423 25.752 -7.516 1.00 18.17 108 LEU A C 1
ATOM 811 O O . LEU A 1 108 ? -5.609 25.087 -6.483 1.00 17.05 108 LEU A O 1
ATOM 816 N N . VAL A 1 109 ? -5.739 25.354 -8.750 1.00 14.97 109 VAL A N 1
ATOM 817 C CA . VAL A 1 109 ? -6.291 24.031 -9.044 1.00 16.20 109 VAL A CA 1
ATOM 818 C C . VAL A 1 109 ? -5.400 23.422 -10.120 1.00 15.25 109 VAL A C 1
ATOM 819 O O . VAL A 1 109 ? -5.163 24.046 -11.138 1.00 15.77 109 VAL A O 1
ATOM 823 N N . GLY A 1 110 ? -4.847 22.225 -9.915 1.00 14.46 110 GLY A N 1
ATOM 824 C CA . GLY A 1 110 ? -4.016 21.685 -10.993 1.00 15.81 110 GLY A CA 1
ATOM 825 C C . GLY A 1 110 ? -4.005 20.171 -11.039 1.00 13.85 110 GLY A C 1
ATOM 826 O O . GLY A 1 110 ? -3.888 19.542 -9.984 1.00 14.47 110 GLY A O 1
ATOM 827 N N . ASN A 1 111 ? -4.134 19.592 -12.235 1.00 15.17 111 ASN A N 1
ATOM 828 C CA . ASN A 1 111 ? -4.059 18.146 -12.391 1.00 15.46 111 ASN A CA 1
ATOM 829 C C . ASN A 1 111 ? -2.768 17.756 -13.082 1.00 19.09 111 ASN A C 1
ATOM 830 O O . ASN A 1 111 ? -2.335 18.407 -14.040 1.00 16.01 111 ASN A O 1
ATOM 835 N N . ALA A 1 112 ? -2.152 16.688 -12.577 1.00 15.18 112 ALA A N 1
ATOM 836 C CA . ALA A 1 112 ? -1.003 16.067 -13.227 1.00 15.79 112 ALA A CA 1
ATOM 837 C C . ALA A 1 112 ? 0.125 17.092 -13.330 1.00 14.58 112 ALA A C 1
ATOM 838 O O . ALA A 1 112 ? 0.544 17.641 -12.293 1.00 15.44 112 ALA A O 1
ATOM 840 N N . MET A 1 113 ? 0.597 17.411 -14.532 1.00 15.31 113 MET A N 1
ATOM 841 C CA . MET A 1 113 ? 1.608 18.478 -14.633 1.00 13.12 113 MET A CA 1
ATOM 842 C C . MET A 1 113 ? 1.145 19.750 -13.911 1.00 15.67 113 MET A C 1
ATOM 843 O O . MET A 1 113 ? 1.928 20.432 -13.253 1.00 16.90 113 MET A O 1
ATOM 848 N N . GLY A 1 114 ? -0.135 20.087 -14.052 1.00 15.10 114 GLY A N 1
ATOM 849 C CA . GLY A 1 114 ? -0.667 21.289 -13.381 1.00 14.67 114 GLY A CA 1
ATOM 850 C C . GLY A 1 114 ? -0.638 21.201 -11.859 1.00 11.81 114 GLY A C 1
ATOM 851 O O . GLY A 1 114 ? -0.543 22.229 -11.159 1.00 14.68 114 GLY A O 1
ATOM 852 N N . GLY A 1 115 ? -0.753 19.974 -11.339 1.00 15.16 115 GLY A N 1
ATOM 853 C CA . GLY A 1 115 ? -0.568 19.734 -9.902 1.00 15.23 115 GLY A CA 1
ATOM 854 C C . GLY A 1 115 ? 0.864 19.992 -9.486 1.00 14.64 115 GLY A C 1
ATOM 855 O O . GLY A 1 115 ? 1.101 20.580 -8.429 1.00 15.40 115 GLY A O 1
ATOM 856 N N . ALA A 1 116 ? 1.817 19.561 -10.315 1.00 14.95 116 ALA A N 1
ATOM 857 C CA . ALA A 1 116 ? 3.226 19.888 -10.072 1.00 14.78 116 ALA A CA 1
ATOM 858 C C . ALA A 1 116 ? 3.430 21.408 -10.097 1.00 16.82 116 ALA A C 1
ATOM 859 O O . ALA A 1 116 ? 4.051 21.959 -9.206 1.00 18.35 116 ALA A O 1
ATOM 861 N N . THR A 1 117 ? 2.853 22.090 -11.100 1.00 14.84 117 THR A N 1
ATOM 862 C CA . THR A 1 117 ? 2.935 23.547 -11.168 1.00 16.33 117 THR A CA 1
ATOM 863 C C . THR A 1 117 ? 2.443 24.189 -9.873 1.00 17.74 117 THR A C 1
ATOM 864 O O . THR A 1 117 ? 3.087 25.075 -9.316 1.00 19.32 117 THR A O 1
ATOM 868 N N . ALA A 1 118 ? 1.298 23.722 -9.379 1.00 14.05 118 ALA A N 1
ATOM 869 C CA . ALA A 1 118 ? 0.671 24.297 -8.216 1.00 14.82 118 ALA A CA 1
ATOM 870 C C . ALA A 1 118 ? 1.509 24.030 -6.948 1.00 17.95 118 ALA A C 1
ATOM 871 O O . ALA A 1 118 ? 1.656 24.911 -6.114 1.00 17.90 118 ALA A O 1
ATOM 873 N N . LEU A 1 119 ? 2.055 22.817 -6.827 1.00 16.10 119 LEU A N 1
ATOM 874 C CA . LEU A 1 119 ? 2.956 22.520 -5.699 1.00 16.53 119 LEU A CA 1
ATOM 875 C C . LEU A 1 119 ? 4.179 23.433 -5.691 1.00 16.98 119 LEU A C 1
ATOM 876 O O . LEU A 1 119 ? 4.532 23.975 -4.644 1.00 20.50 119 LEU A O 1
ATOM 881 N N . ASN A 1 120 ? 4.823 23.589 -6.855 1.00 17.10 120 ASN A N 1
ATOM 882 C CA . ASN A 1 120 ? 5.996 24.469 -6.966 1.00 17.02 120 ASN A CA 1
ATOM 883 C C . ASN A 1 120 ? 5.671 25.916 -6.656 1.00 22.34 120 ASN A C 1
ATOM 884 O O . ASN A 1 120 ? 6.469 26.614 -6.015 1.00 18.64 120 ASN A O 1
ATOM 889 N N . PHE A 1 121 ? 4.509 26.378 -7.127 1.00 16.78 121 PHE A N 1
ATOM 890 C CA . PHE A 1 121 ? 4.064 27.728 -6.812 1.00 16.91 121 PHE A CA 1
ATOM 891 C C . PHE A 1 121 ? 3.899 27.916 -5.304 1.00 21.80 121 PHE A C 1
ATOM 892 O O . PHE A 1 121 ? 4.390 28.892 -4.742 1.00 21.11 121 PHE A O 1
ATOM 900 N N . ALA A 1 122 ? 3.218 26.979 -4.643 1.00 18.12 122 ALA A N 1
ATOM 901 C CA . ALA A 1 122 ? 3.020 27.082 -3.190 1.00 19.81 122 ALA A CA 1
ATOM 902 C C . ALA A 1 122 ? 4.355 27.103 -2.465 1.00 20.89 122 ALA A C 1
ATOM 903 O O . ALA A 1 122 ? 4.478 27.773 -1.443 1.00 24.70 122 ALA A O 1
ATOM 905 N N . LEU A 1 123 ? 5.340 26.367 -2.977 1.00 18.89 123 LEU A N 1
ATOM 906 C CA . LEU A 1 123 ? 6.658 26.331 -2.340 1.00 17.81 123 LEU A CA 1
ATOM 907 C C . LEU A 1 123 ? 7.434 27.638 -2.544 1.00 25.13 123 LEU A C 1
ATOM 908 O O . LEU A 1 123 ? 8.054 28.166 -1.611 1.00 24.90 123 LEU A O 1
ATOM 913 N N . GLU A 1 124 ? 7.391 28.143 -3.773 1.00 20.60 124 GLU A N 1
ATOM 914 C CA . GLU A 1 124 ? 8.219 29.285 -4.168 1.00 20.59 124 GLU A CA 1
ATOM 915 C C . GLU A 1 124 ? 7.605 30.619 -3.768 1.00 27.26 124 GLU A C 1
ATOM 916 O O . GLU A 1 124 ? 8.334 31.571 -3.474 1.00 26.06 124 GLU A O 1
ATOM 922 N N . TYR A 1 125 ? 6.277 30.694 -3.775 1.00 18.71 125 TYR A N 1
ATOM 923 C CA . TYR A 1 125 ? 5.576 31.948 -3.499 1.00 22.38 125 TYR A CA 1
ATOM 924 C C . TYR A 1 125 ? 4.452 31.746 -2.486 1.00 23.59 125 TYR A C 1
ATOM 925 O O . TYR A 1 125 ? 3.274 31.937 -2.798 1.00 20.43 125 TYR A O 1
ATOM 934 N N . PRO A 1 126 ? 4.803 31.368 -1.242 1.00 24.22 126 PRO A N 1
ATOM 935 C CA . PRO A 1 126 ? 3.757 31.056 -0.273 1.00 20.07 1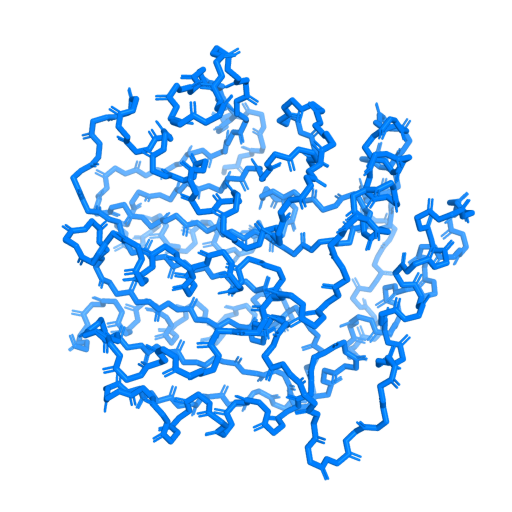26 PRO A CA 1
ATOM 936 C C . PRO A 1 126 ? 2.845 32.226 0.097 1.00 20.66 126 PRO A C 1
ATOM 937 O O . PRO A 1 126 ? 1.737 32.003 0.567 1.00 21.56 126 PRO A O 1
ATOM 941 N N . ASP A 1 127 ? 3.311 33.457 -0.122 1.00 21.05 127 ASP A N 1
ATOM 942 C CA A ASP A 1 127 ? 2.566 34.680 0.147 0.50 33.67 127 ASP A CA 1
ATOM 943 C CA B ASP A 1 127 ? 2.472 34.604 0.203 0.50 17.39 127 ASP A CA 1
ATOM 944 C C . ASP A 1 127 ? 1.548 35.013 -0.949 1.00 24.91 127 ASP A C 1
ATOM 945 O O . ASP A 1 127 ? 0.732 35.951 -0.799 1.00 27.66 127 ASP A O 1
ATOM 954 N N . ARG A 1 128 ? 1.632 34.281 -2.067 1.00 23.49 128 ARG A N 1
ATOM 955 C CA . ARG A 1 128 ? 0.780 34.543 -3.241 1.00 18.94 128 ARG A CA 1
ATOM 956 C C . ARG A 1 128 ? -0.309 33.493 -3.476 1.00 20.46 128 ARG A C 1
ATOM 957 O O . ARG A 1 128 ? -1.038 33.585 -4.460 1.00 18.69 128 ARG A O 1
ATOM 965 N N . ILE A 1 129 ? -0.421 32.503 -2.589 1.00 20.35 129 ILE A N 1
ATOM 966 C CA . ILE A 1 129 ? -1.409 31.444 -2.756 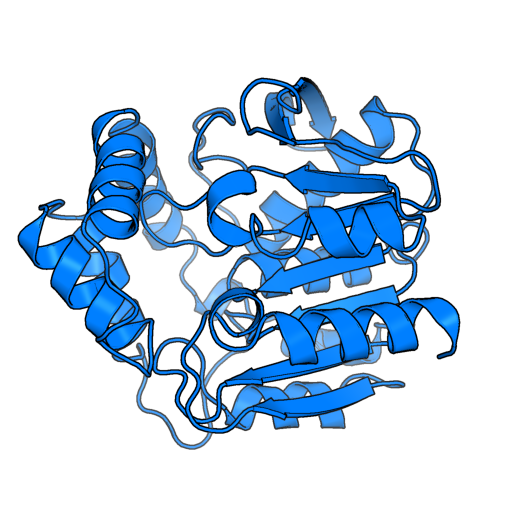1.00 17.36 129 ILE A CA 1
ATOM 967 C C . ILE A 1 129 ? -2.482 31.500 -1.670 1.00 21.55 129 ILE A C 1
ATOM 968 O O . ILE A 1 129 ? -2.209 31.871 -0.514 1.00 23.36 129 ILE A O 1
ATOM 973 N N . GLY A 1 130 ? -3.708 31.166 -2.059 1.00 18.76 130 GLY A N 1
ATOM 974 C CA . GLY A 1 130 ? -4.800 30.989 -1.132 1.00 18.55 130 GLY A CA 1
ATOM 975 C C . GLY A 1 130 ? -4.821 29.522 -0.769 1.00 21.66 130 GLY A C 1
ATOM 976 O O . GLY A 1 130 ? -3.924 29.044 -0.063 1.00 21.16 130 GLY A O 1
ATOM 977 N N . LYS A 1 131 ? -5.842 28.827 -1.259 1.00 17.03 131 LYS A N 1
ATOM 978 C CA . LYS A 1 131 ? -5.972 27.373 -1.086 1.00 18.52 131 LYS A CA 1
ATOM 979 C C . LYS A 1 131 ? -5.379 26.606 -2.264 1.00 22.15 131 LYS A C 1
ATOM 980 O O . LYS A 1 131 ? -5.188 27.167 -3.336 1.00 18.91 131 LYS A O 1
ATOM 986 N N . LEU A 1 132 ? -5.089 25.323 -2.050 1.00 15.05 132 LEU A N 1
ATOM 987 C CA . LEU A 1 132 ? -4.350 24.528 -3.005 1.00 15.12 132 LEU A CA 1
ATOM 988 C C . LEU A 1 132 ? -5.165 23.293 -3.310 1.00 19.17 132 LEU A C 1
ATOM 989 O O . LEU A 1 132 ? -5.450 22.510 -2.404 1.00 18.37 132 LEU A O 1
ATOM 994 N N . ILE A 1 133 ? -5.539 23.114 -4.578 1.00 16.83 133 ILE A N 1
ATOM 995 C CA . ILE A 1 133 ? -6.319 21.946 -4.986 1.00 16.40 133 ILE A CA 1
ATOM 996 C C . ILE A 1 133 ? -5.518 21.136 -5.996 1.00 17.94 133 ILE A C 1
ATOM 997 O O . ILE A 1 133 ? -5.104 21.646 -7.037 1.00 15.40 133 ILE A O 1
ATOM 1002 N N . LEU A 1 134 ? -5.282 19.864 -5.669 1.00 15.94 134 LEU A N 1
ATOM 1003 C CA . LEU A 1 134 ? -4.351 19.042 -6.421 1.00 16.11 134 LEU A CA 1
ATOM 1004 C C . LEU A 1 134 ? -5.049 17.801 -6.921 1.00 19.49 134 LEU A C 1
ATOM 1005 O O . LEU A 1 134 ? -5.584 17.037 -6.132 1.00 23.79 134 LEU A O 1
ATOM 1010 N N . MET A 1 135 ? -5.034 17.580 -8.226 1.00 13.39 135 MET A N 1
ATOM 1011 C CA . MET A 1 135 ? -5.623 16.362 -8.756 1.00 12.04 135 MET A CA 1
ATOM 1012 C C . MET A 1 135 ? -4.534 15.518 -9.383 1.00 16.36 135 MET A C 1
ATOM 1013 O O . MET A 1 135 ? -3.976 15.862 -10.419 1.00 16.24 135 MET A O 1
ATOM 1018 N N . GLY A 1 136 ? -4.202 14.413 -8.725 1.00 15.56 136 GLY A N 1
ATOM 1019 C CA . GLY A 1 136 ? -3.159 13.511 -9.249 1.00 14.74 136 GLY A CA 1
ATOM 1020 C C . GLY A 1 136 ? -1.895 14.197 -9.753 1.00 13.36 136 GLY A C 1
ATOM 1021 O O . GLY A 1 136 ? -1.508 13.989 -10.907 1.00 14.51 136 GLY A O 1
ATOM 1022 N N . PRO A 1 137 ? -1.239 15.015 -8.909 1.00 14.92 137 PRO A N 1
ATOM 1023 C CA . PRO A 1 137 ? -0.068 15.760 -9.380 1.00 16.86 137 PRO A CA 1
ATOM 1024 C C . PRO A 1 137 ? 1.060 14.849 -9.795 1.00 15.14 137 PRO A C 1
ATOM 1025 O O . PRO A 1 137 ? 1.348 13.854 -9.115 1.00 16.53 137 PRO A O 1
ATOM 1029 N N . GLY A 1 138 ? 1.703 15.201 -10.904 1.00 14.16 138 GLY A N 1
ATOM 1030 C CA . GLY A 1 138 ? 2.833 14.423 -11.417 1.00 17.85 138 GLY A CA 1
ATOM 1031 C C . GLY A 1 138 ? 4.176 14.775 -10.813 1.00 22.24 138 GLY A C 1
ATOM 1032 O O . GLY A 1 138 ? 4.341 15.830 -10.192 1.00 21.83 138 GLY A O 1
ATOM 1033 N N . GLY A 1 139 ? 5.125 13.851 -10.988 1.00 18.23 139 GLY A N 1
ATOM 1034 C CA . GLY A 1 139 ? 6.535 14.113 -10.677 1.00 24.22 139 GLY A CA 1
ATOM 1035 C C . GLY A 1 139 ? 7.017 13.895 -9.253 1.00 32.45 139 GLY A C 1
ATOM 1036 O O . GLY A 1 139 ? 8.152 14.273 -8.957 1.00 24.97 139 GLY A O 1
ATOM 1037 N N . LEU A 1 140 ? 6.186 13.291 -8.386 1.00 19.10 140 LEU A N 1
ATOM 1038 C CA . LEU A 1 140 ? 6.511 13.090 -6.962 1.00 19.16 140 LEU A CA 1
ATOM 1039 C C . LEU A 1 140 ? 7.344 11.811 -6.652 1.00 15.54 140 LEU A C 1
ATOM 1040 O O . LEU A 1 140 ? 7.197 11.197 -5.595 1.00 19.91 140 LEU A O 1
ATOM 1045 N N . GLY A 1 141 ? 8.238 11.448 -7.564 1.00 19.49 141 GLY A N 1
ATOM 1046 C CA . GLY A 1 141 ? 9.192 10.370 -7.305 1.00 19.27 141 GLY A CA 1
ATOM 1047 C C . GLY A 1 141 ? 8.589 9.004 -7.582 1.00 18.54 141 GLY A C 1
ATOM 1048 O O . GLY A 1 141 ? 7.557 8.881 -8.257 1.00 16.13 141 GLY A O 1
ATOM 1049 N N . PRO A 1 142 ? 9.249 7.947 -7.096 1.00 17.70 142 PRO A N 1
ATOM 1050 C CA . PRO A 1 142 ? 8.758 6.608 -7.389 1.00 14.83 142 PRO A CA 1
ATOM 1051 C C . PRO A 1 142 ? 7.448 6.305 -6.672 1.00 13.22 142 PRO A C 1
ATOM 1052 O O . PRO A 1 142 ? 7.121 6.917 -5.637 1.00 14.90 142 PRO A O 1
ATOM 1056 N N . SER A 1 143 ? 6.707 5.357 -7.228 1.00 15.80 143 SER A N 1
ATOM 1057 C CA . SER A 1 143 ? 5.563 4.767 -6.528 1.00 17.23 143 SER A CA 1
ATOM 1058 C C . SER A 1 143 ? 6.049 3.608 -5.649 1.00 15.76 143 SER A C 1
ATOM 1059 O O . SER A 1 143 ? 7.046 2.964 -5.970 1.00 17.14 143 SER A O 1
ATOM 1062 N N . MET A 1 144 ? 5.351 3.346 -4.556 1.00 13.69 144 MET A N 1
ATOM 1063 C CA . MET A 1 144 ? 5.630 2.135 -3.758 1.00 14.08 144 MET A CA 1
ATOM 1064 C C . MET A 1 144 ? 5.039 0.867 -4.391 1.00 16.95 144 MET A C 1
ATOM 1065 O O . MET A 1 144 ? 5.389 -0.244 -3.973 1.00 17.07 144 MET A O 1
ATOM 1070 N N . PHE A 1 145 ? 4.173 1.031 -5.404 1.00 15.49 145 PHE A N 1
ATOM 1071 C CA . PHE A 1 145 ? 3.451 -0.107 -6.034 1.00 13.80 145 PHE A CA 1
ATOM 1072 C C . PHE A 1 145 ? 3.517 -0.158 -7.539 1.00 16.78 145 PHE A C 1
ATOM 1073 O O . PHE A 1 145 ? 3.584 -1.247 -8.114 1.00 21.35 145 PHE A O 1
ATOM 1081 N N . ALA A 1 146 ? 3.480 1.003 -8.188 1.00 14.19 146 ALA A N 1
ATOM 1082 C CA . ALA A 1 146 ? 3.349 1.018 -9.637 1.00 14.74 146 ALA A CA 1
ATOM 1083 C C . ALA A 1 146 ? 4.703 1.003 -10.334 1.00 16.20 146 ALA A C 1
ATOM 1084 O O . ALA A 1 146 ? 5.539 1.852 -10.073 1.00 17.09 146 ALA A O 1
ATOM 1086 N N . PRO A 1 147 ? 4.897 0.058 -11.266 1.00 16.27 147 PRO A N 1
ATOM 1087 C CA . PRO A 1 147 ? 6.048 0.160 -12.148 1.00 14.43 147 PRO A CA 1
ATOM 1088 C C . PRO A 1 147 ? 6.032 1.502 -12.897 1.00 17.69 147 PRO A C 1
ATOM 1089 O O . PRO A 1 147 ? 4.958 1.981 -13.311 1.00 17.18 147 PRO A O 1
ATOM 1093 N N . MET A 1 148 ? 7.201 2.116 -13.029 1.00 15.76 148 MET A N 1
ATOM 1094 C CA . MET A 1 148 ? 7.315 3.382 -13.744 1.00 16.26 148 MET A CA 1
ATOM 1095 C C . MET A 1 148 ? 8.348 3.268 -14.860 1.00 17.78 148 MET A C 1
ATOM 1096 O O . MET A 1 148 ? 9.315 2.524 -14.715 1.00 19.76 148 MET A O 1
ATOM 1101 N N . PRO A 1 149 ? 8.142 3.975 -15.987 1.00 18.14 149 PRO A N 1
ATOM 1102 C CA . PRO A 1 149 ? 7.081 4.949 -16.251 1.00 18.85 149 PRO A CA 1
ATOM 1103 C C . PRO A 1 149 ? 5.704 4.306 -16.308 1.00 17.58 149 PRO A C 1
ATOM 1104 O O . PRO A 1 149 ? 5.550 3.176 -16.764 1.00 17.16 149 PRO A O 1
ATOM 1108 N N . MET A 1 150 ? 4.709 5.025 -15.817 1.00 16.68 150 MET A N 1
ATOM 1109 C CA . MET A 1 150 ? 3.345 4.551 -15.859 1.00 17.55 150 MET A CA 1
ATOM 1110 C C . MET A 1 150 ? 2.871 4.278 -17.277 1.00 15.38 150 MET A C 1
ATOM 1111 O O . MET A 1 150 ? 3.329 4.893 -18.233 1.00 16.40 150 MET A O 1
ATOM 1116 N N . GLU A 1 151 ? 1.929 3.357 -17.389 1.00 15.49 151 GLU A N 1
ATOM 1117 C CA . GLU A 1 151 ? 1.307 3.021 -18.659 1.00 18.59 151 GLU A CA 1
ATOM 1118 C C . GLU A 1 151 ? 0.908 4.276 -19.458 1.00 17.15 151 GLU A C 1
ATOM 1119 O O . GLU A 1 151 ? 1.186 4.401 -20.668 1.00 19.94 151 GLU A O 1
ATOM 1125 N N . GLY A 1 152 ? 0.253 5.214 -18.796 1.00 15.61 152 GLY A N 1
ATOM 1126 C CA . GLY A 1 152 ? -0.201 6.407 -19.507 1.00 15.58 152 GLY A CA 1
ATOM 1127 C C . GLY A 1 152 ? 0.921 7.303 -19.982 1.00 18.43 152 GLY A C 1
ATOM 1128 O O . GLY A 1 152 ? 0.826 7.938 -21.032 1.00 18.72 152 GLY A O 1
ATOM 1129 N N . ILE A 1 153 ? 1.973 7.400 -19.181 1.00 16.25 153 ILE A N 1
ATOM 1130 C CA . ILE A 1 153 ? 3.121 8.202 -19.549 1.00 16.88 153 ILE A CA 1
ATOM 1131 C C . ILE A 1 153 ? 3.831 7.643 -20.794 1.00 18.20 153 ILE A C 1
ATOM 1132 O O . ILE A 1 153 ? 4.294 8.405 -21.662 1.00 16.40 153 ILE A O 1
ATOM 1137 N N . LYS A 1 154 ? 3.909 6.316 -20.903 1.00 18.46 154 LYS A N 1
ATOM 1138 C CA . LYS A 1 154 ? 4.471 5.720 -22.115 1.00 17.72 154 LYS A CA 1
ATOM 1139 C C . LYS A 1 154 ? 3.703 6.175 -23.349 1.00 19.40 154 LYS A C 1
ATOM 1140 O O . LYS A 1 154 ? 4.315 6.533 -24.356 1.00 19.33 154 LYS A O 1
ATOM 1146 N N . LEU A 1 155 ? 2.374 6.181 -23.264 1.00 19.04 155 LEU A N 1
ATOM 1147 C CA . LEU A 1 155 ? 1.535 6.615 -24.379 1.00 19.82 155 LEU A CA 1
ATOM 1148 C C . LEU A 1 155 ? 1.638 8.108 -24.652 1.00 18.44 155 LEU A C 1
ATOM 1149 O O . LEU A 1 155 ? 1.626 8.547 -25.808 1.00 20.38 155 LEU A O 1
ATOM 1154 N N . LEU A 1 156 ? 1.754 8.904 -23.598 1.00 15.39 156 LEU A N 1
ATOM 1155 C CA . LEU A 1 156 ? 1.959 10.337 -23.775 1.00 15.93 156 LEU A CA 1
ATOM 1156 C C . LEU A 1 156 ? 3.255 10.573 -24.567 1.00 19.01 156 LEU A C 1
ATOM 1157 O O . LEU A 1 156 ? 3.277 11.377 -25.498 1.00 19.15 156 LEU A O 1
ATOM 1162 N N . PHE A 1 157 ? 4.334 9.866 -24.230 1.00 18.29 157 PHE A N 1
ATOM 1163 C CA . PHE A 1 157 ? 5.574 10.056 -25.009 1.00 19.56 157 PHE A CA 1
ATOM 1164 C C . PHE A 1 157 ? 5.477 9.526 -26.438 1.00 18.04 157 PHE A C 1
ATOM 1165 O O . PHE A 1 157 ? 6.040 10.124 -27.373 1.00 22.25 157 PHE A O 1
ATOM 1173 N N . LYS A 1 158 ? 4.760 8.426 -26.620 1.00 17.38 158 LYS A N 1
ATOM 1174 C CA . LYS A 1 158 ? 4.543 7.892 -27.952 1.00 18.53 158 LYS A CA 1
ATOM 1175 C C . LYS A 1 158 ? 3.808 8.911 -28.834 1.00 22.78 158 LYS A C 1
ATOM 1176 O O . LYS A 1 158 ? 4.163 9.117 -29.992 1.00 23.39 158 LYS A O 1
ATOM 1182 N N . LEU A 1 159 ? 2.785 9.561 -28.283 1.00 16.69 159 LEU A N 1
ATOM 1183 C CA . LEU A 1 159 ? 2.008 10.527 -29.062 1.00 17.07 159 LEU A CA 1
ATOM 1184 C C . LEU A 1 159 ? 2.796 11.806 -29.356 1.00 21.01 159 LEU A C 1
ATOM 1185 O O . LEU A 1 159 ? 2.664 12.391 -30.443 1.00 20.05 159 LEU A O 1
ATOM 1190 N N . TYR A 1 160 ? 3.599 12.259 -28.399 1.00 17.47 160 TYR A N 1
ATOM 1191 C CA . TYR A 1 160 ? 4.507 13.390 -28.641 1.00 17.01 160 TYR A CA 1
ATOM 1192 C C . TYR A 1 160 ? 5.446 13.114 -29.817 1.00 20.82 160 TYR A C 1
ATOM 1193 O O . TYR A 1 160 ? 5.652 13.979 -30.670 1.00 21.78 160 TYR A O 1
ATOM 1202 N N . ALA A 1 161 ? 6.002 11.903 -29.845 1.00 19.89 161 ALA A N 1
ATOM 1203 C CA . ALA A 1 161 ? 7.026 11.538 -30.835 1.00 23.82 161 ALA A CA 1
ATOM 1204 C C . ALA A 1 161 ? 6.453 11.177 -32.190 1.00 25.21 161 ALA A C 1
ATOM 1205 O O . ALA A 1 161 ? 7.061 11.498 -33.219 1.00 27.06 161 ALA A O 1
ATOM 1207 N N . GLU A 1 162 ? 5.319 10.477 -32.200 1.00 21.97 162 GLU A N 1
ATOM 1208 C CA . GLU A 1 162 ? 4.670 10.061 -33.439 1.00 21.98 162 GLU A CA 1
ATOM 1209 C C . GLU A 1 162 ? 3.178 10.397 -33.368 1.00 22.14 162 GLU A C 1
ATOM 1210 O O . GLU A 1 162 ? 2.344 9.500 -33.208 1.00 24.06 162 GLU A O 1
ATOM 1216 N N . PRO A 1 163 ? 2.843 11.700 -33.478 1.00 20.17 163 PRO A N 1
ATOM 1217 C CA . PRO A 1 163 ? 1.443 12.102 -33.382 1.00 19.49 163 PRO A CA 1
ATOM 1218 C C . PRO A 1 163 ? 0.578 11.510 -34.483 1.00 27.89 163 PRO A C 1
ATOM 1219 O O . PRO A 1 163 ? 0.939 11.582 -35.662 1.00 28.21 163 PRO A O 1
ATOM 1223 N N . SER A 1 164 ? -0.556 10.939 -34.081 1.00 20.28 164 SER A N 1
ATOM 1224 C CA . SER A 1 164 ? -1.580 10.436 -34.985 1.00 22.14 164 SER A CA 1
ATOM 1225 C C . SER A 1 164 ? -2.926 10.422 -34.265 1.00 25.93 164 SER A C 1
ATOM 1226 O O . SER A 1 164 ? -2.987 10.396 -33.027 1.00 22.93 164 SER A O 1
ATOM 1229 N N . TYR A 1 165 ? -4.002 10.438 -35.043 1.00 25.96 165 TYR A N 1
ATOM 1230 C CA . TYR A 1 165 ? -5.338 10.443 -34.489 1.00 26.17 165 TYR A CA 1
ATOM 1231 C C . TYR A 1 165 ? -5.574 9.116 -33.754 1.00 21.86 165 TYR A C 1
ATOM 1232 O O . TYR A 1 165 ? -6.163 9.100 -32.669 1.00 25.56 165 TYR A O 1
ATOM 1241 N N . GLU A 1 166 ? -5.049 8.027 -34.313 1.00 25.64 166 GLU A N 1
ATOM 1242 C CA . GLU A 1 166 ? -5.182 6.699 -33.717 1.00 26.87 166 GLU A CA 1
ATOM 1243 C C . GLU A 1 166 ? -4.474 6.623 -32.367 1.00 24.49 166 GLU A C 1
ATOM 1244 O O . GLU A 1 166 ? -5.058 6.143 -31.392 1.00 25.47 166 GLU A O 1
ATOM 1250 N N . THR A 1 167 ? -3.232 7.103 -32.305 1.00 23.20 167 THR A N 1
ATOM 1251 C CA . THR A 1 167 ? -2.476 7.079 -31.051 1.00 22.17 167 THR A CA 1
ATOM 1252 C C . THR A 1 167 ? -3.117 8.032 -30.024 1.00 19.88 167 THR A C 1
ATOM 1253 O O . THR A 1 167 ? -3.131 7.751 -28.821 1.00 21.12 167 THR A O 1
ATOM 1257 N N . LEU A 1 168 ? -3.649 9.157 -30.494 1.00 19.53 168 LEU A N 1
ATOM 1258 C CA . LEU A 1 168 ? -4.403 10.024 -29.606 1.00 17.13 168 LEU A CA 1
ATOM 1259 C C . LEU A 1 168 ? -5.596 9.303 -28.963 1.00 19.53 168 LEU A C 1
ATOM 1260 O O . LEU A 1 168 ? -5.825 9.429 -27.763 1.00 18.43 168 LEU A O 1
ATOM 1265 N N . LYS A 1 169 ? -6.338 8.550 -29.760 1.00 19.56 169 LYS A N 1
ATOM 1266 C CA . LYS A 1 169 ? -7.482 7.799 -29.253 1.00 19.77 169 LYS A CA 1
ATOM 1267 C C . LYS A 1 169 ? -7.007 6.757 -28.243 1.00 21.67 169 LYS A C 1
ATOM 1268 O O . LYS A 1 169 ? -7.636 6.575 -27.208 1.00 22.55 169 LYS A O 1
ATOM 1274 N N . GLN A 1 170 ? -5.890 6.090 -28.539 1.00 19.80 170 GLN A N 1
ATOM 1275 C CA . GLN A 1 170 ? -5.333 5.094 -27.609 1.00 18.05 170 GLN A CA 1
ATOM 1276 C C . GLN A 1 170 ? -4.990 5.754 -26.292 1.00 21.80 170 GLN A C 1
ATOM 1277 O O . GLN A 1 170 ? -5.246 5.189 -25.221 1.00 23.96 170 GLN A O 1
ATOM 1283 N N . MET A 1 171 ? -4.409 6.956 -26.359 1.00 18.09 171 MET A N 1
ATOM 1284 C CA . MET A 1 171 ? -4.027 7.642 -25.131 1.00 16.35 171 MET A CA 1
ATOM 1285 C C . MET A 1 171 ? -5.273 8.018 -24.315 1.00 20.61 171 MET A C 1
ATOM 1286 O O . MET A 1 171 ? -5.289 7.864 -23.087 1.00 19.32 171 MET A O 1
ATOM 1291 N N . LEU A 1 172 ? -6.310 8.516 -24.989 1.00 17.68 172 LEU A N 1
ATOM 1292 C CA . LEU A 1 172 ? -7.522 8.951 -24.298 1.00 20.87 172 LEU A CA 1
ATOM 1293 C C . LEU A 1 172 ? -8.253 7.767 -23.670 1.00 19.78 172 LEU A C 1
ATOM 1294 O O . LEU A 1 172 ? -8.830 7.900 -22.575 1.00 19.77 172 LEU A O 1
ATOM 1299 N N . GLN A 1 173 ? -8.183 6.611 -24.330 1.00 18.49 173 GLN A N 1
ATOM 1300 C CA . GLN A 1 173 ? -8.746 5.373 -23.762 1.00 17.50 173 GLN A CA 1
ATOM 1301 C C . GLN A 1 173 ? -8.088 4.973 -22.453 1.00 19.74 173 GLN A C 1
ATOM 1302 O O . GLN A 1 173 ? -8.728 4.392 -21.590 1.00 22.17 173 GLN A O 1
ATOM 1308 N N . VAL A 1 174 ? -6.808 5.268 -22.311 1.00 20.65 174 VAL A N 1
ATOM 1309 C CA . VAL A 1 174 ? -6.120 4.995 -21.055 1.00 20.56 174 VAL A CA 1
ATOM 1310 C C . VAL A 1 174 ? -6.390 6.114 -20.039 1.00 20.64 174 VAL A C 1
ATOM 1311 O O . VAL A 1 174 ? -6.507 5.848 -18.846 1.00 20.89 174 VAL A O 1
ATOM 1315 N N . PHE A 1 175 ? -6.503 7.355 -20.524 1.00 17.77 175 PHE A N 1
ATOM 1316 C CA . PHE A 1 175 ? -6.727 8.555 -19.707 1.00 19.28 175 PHE A CA 1
ATOM 1317 C C . PHE A 1 175 ? -8.059 8.515 -18.956 1.00 18.00 175 PHE A C 1
ATOM 1318 O O . PHE A 1 175 ? -8.157 8.950 -17.807 1.00 22.21 175 PHE A O 1
ATOM 1326 N N . LEU A 1 176 ? -9.093 8.014 -19.623 1.00 18.12 176 LEU A N 1
ATOM 1327 C CA . LEU A 1 176 ? -10.439 8.033 -19.091 1.00 18.84 176 LEU A CA 1
ATOM 1328 C C . LEU A 1 176 ? -10.802 6.652 -18.645 1.00 20.30 176 LEU A C 1
ATOM 1329 O O . LEU A 1 176 ? -10.406 5.665 -19.269 1.00 22.85 176 LEU A O 1
ATOM 1334 N N . TYR A 1 177 ? -11.553 6.559 -17.556 1.00 18.53 177 TYR A N 1
ATOM 1335 C CA . TYR A 1 177 ? -12.073 5.259 -17.140 1.00 15.08 177 TYR A CA 1
ATOM 1336 C C . TYR A 1 177 ? -13.209 4.803 -18.041 1.00 18.17 177 TYR A C 1
ATOM 1337 O O . TYR A 1 177 ? -13.157 3.702 -18.612 1.00 23.90 177 TYR A O 1
ATOM 1346 N N . ASP A 1 178 ? -14.222 5.648 -18.168 1.00 17.52 178 ASP A N 1
ATOM 1347 C CA . ASP A 1 178 ? -15.408 5.360 -18.984 1.00 21.13 178 ASP A CA 1
ATOM 1348 C C . ASP A 1 178 ? -15.130 5.665 -20.456 1.00 18.60 178 ASP A C 1
ATOM 1349 O O . ASP A 1 178 ? -15.077 6.810 -20.850 1.00 18.85 178 ASP A O 1
ATOM 1354 N N . GLN A 1 179 ? -14.945 4.616 -21.252 1.00 26.61 179 GLN A N 1
ATOM 1355 C CA . GLN A 1 179 ? -14.725 4.749 -22.712 1.00 26.61 179 GLN A CA 1
ATOM 1356 C C . GLN A 1 179 ? -15.800 5.507 -23.513 1.00 28.93 179 GLN A C 1
ATOM 1357 O O . GLN A 1 179 ? -15.483 6.066 -24.568 1.00 27.89 179 GLN A O 1
ATOM 1363 N N . SER A 1 180 ? -17.049 5.520 -23.026 1.00 28.21 180 SER A N 1
ATOM 1364 C CA A SER A 1 180 ? -18.164 6.204 -23.696 0.50 23.84 180 SER A CA 1
ATOM 1365 C CA B SER A 1 180 ? -18.157 6.204 -23.708 0.50 28.49 180 SER A CA 1
ATOM 1366 C C . SER A 1 180 ? -18.042 7.727 -23.651 1.00 48.32 180 SER A C 1
ATOM 1367 O O . SER A 1 180 ? -18.829 8.456 -24.264 1.00 33.27 180 SER A O 1
ATOM 1372 N N . LEU A 1 181 ? -17.066 8.218 -22.913 1.00 24.31 181 LEU A N 1
ATOM 1373 C CA . LEU A 1 181 ? -16.863 9.634 -22.834 1.00 21.59 181 LEU A CA 1
ATOM 1374 C C . LEU A 1 181 ? -15.997 10.114 -23.995 1.00 27.17 181 LEU A C 1
ATOM 1375 O O . LEU A 1 181 ? -15.866 11.319 -24.228 1.00 24.20 181 LEU A O 1
ATOM 1380 N N . ILE A 1 182 ? -15.402 9.173 -24.727 1.00 23.26 182 ILE A N 1
ATOM 1381 C CA . ILE A 1 182 ? -14.516 9.558 -25.826 1.00 28.70 182 ILE A CA 1
ATOM 1382 C C . ILE A 1 182 ? -15.319 9.796 -27.101 1.00 24.07 182 ILE A C 1
ATOM 1383 O O . ILE A 1 182 ? -15.407 8.931 -27.981 1.00 24.48 182 ILE A O 1
ATOM 1388 N N . THR A 1 183 ? -15.911 10.979 -27.171 1.00 20.43 183 THR A N 1
ATOM 1389 C CA . THR A 1 183 ? -16.692 11.400 -28.322 1.00 19.49 183 THR A CA 1
ATOM 1390 C C . THR A 1 183 ? -15.774 11.902 -29.418 1.00 28.31 183 THR A C 1
ATOM 1391 O O . THR A 1 183 ? -14.611 12.231 -29.158 1.00 25.57 183 THR A O 1
ATOM 1395 N N . GLU A 1 184 ? -16.310 11.990 -30.632 1.00 20.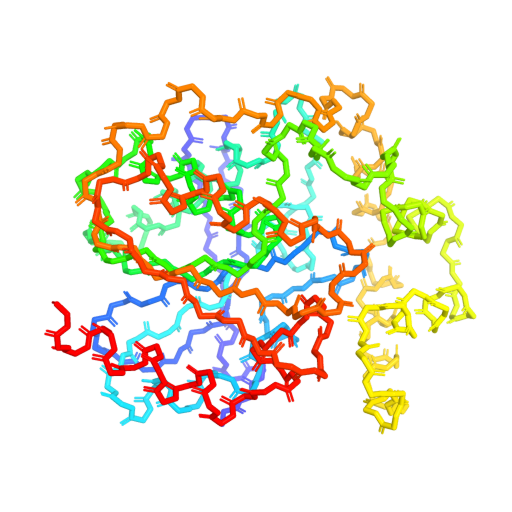73 184 GLU A N 1
ATOM 1396 C CA . GLU A 1 184 ? -15.586 12.592 -31.758 1.00 22.57 184 GLU A CA 1
ATOM 1397 C C . GLU A 1 184 ? -15.207 14.038 -31.458 1.00 23.96 184 GLU A C 1
ATOM 1398 O O . GLU A 1 184 ? -14.156 14.499 -31.884 1.00 24.46 184 GLU A O 1
ATOM 1404 N N . GLU A 1 185 ? -16.065 14.754 -30.735 1.00 19.31 185 GLU A N 1
ATOM 1405 C CA . GLU A 1 185 ? -15.800 16.134 -30.362 1.00 18.87 185 GLU A CA 1
ATOM 1406 C C . GLU A 1 185 ? -14.524 16.246 -29.536 1.00 21.54 185 GLU A C 1
ATOM 1407 O O . GLU A 1 185 ? -13.693 17.123 -29.782 1.00 26.65 185 GLU A O 1
ATOM 1413 N N . LEU A 1 186 ? -14.371 15.363 -28.556 1.00 22.59 186 LEU A N 1
ATOM 1414 C CA . LEU A 1 186 ? -13.180 15.353 -27.712 1.00 21.71 186 LEU A CA 1
ATOM 1415 C C . LEU A 1 186 ? -11.921 15.070 -28.536 1.00 25.23 186 LEU A C 1
ATOM 1416 O O . LEU A 1 186 ? -10.931 15.806 -28.446 1.00 27.12 186 LEU A O 1
ATOM 1421 N N . LEU A 1 187 ? -11.977 13.998 -29.322 1.00 22.91 187 LEU A N 1
ATOM 1422 C CA . LEU A 1 187 ? -10.884 13.580 -30.196 1.00 21.96 187 LEU A CA 1
ATOM 1423 C C . LEU A 1 187 ? -10.477 14.625 -31.232 1.00 27.25 187 LEU A C 1
ATOM 1424 O O . LEU A 1 187 ? -9.288 14.936 -31.361 1.00 26.03 187 LEU A O 1
ATOM 1429 N N . GLN A 1 188 ? -11.455 15.156 -31.966 1.00 26.22 188 GLN A N 1
ATOM 1430 C CA . GLN A 1 188 ? -11.190 16.174 -32.979 1.00 24.52 188 GLN A CA 1
ATOM 1431 C C . GLN A 1 188 ? -10.587 17.419 -32.366 1.00 23.72 188 GLN A C 1
ATOM 1432 O O . GLN A 1 188 ? -9.691 18.037 -32.957 1.00 24.56 188 GLN A O 1
ATOM 1438 N N . GLY A 1 189 ? -11.062 17.786 -31.180 1.00 25.41 189 GLY A N 1
ATOM 1439 C CA . GLY A 1 189 ? -10.593 18.983 -30.490 1.00 25.66 189 GLY A CA 1
ATOM 1440 C C . GLY A 1 189 ? -9.141 18.873 -30.082 1.00 26.74 189 GLY A C 1
ATOM 1441 O O . GLY A 1 189 ? -8.350 19.796 -30.289 1.00 26.92 189 GLY A O 1
ATOM 1442 N N . ARG A 1 190 ? -8.786 17.732 -29.504 1.00 24.79 190 ARG A N 1
ATOM 1443 C CA . ARG A 1 190 ? -7.422 17.543 -29.045 1.00 24.01 190 ARG A CA 1
ATOM 1444 C C . ARG A 1 190 ? -6.503 17.406 -30.255 1.00 22.07 190 ARG A C 1
ATOM 1445 O O . ARG A 1 190 ? -5.376 17.916 -30.263 1.00 21.12 190 ARG A O 1
ATOM 1453 N N . TRP A 1 191 ? -7.014 16.759 -31.291 1.00 19.62 191 TRP A N 1
ATOM 1454 C CA . TRP A 1 191 ? -6.238 16.562 -32.512 1.00 18.05 191 TRP A CA 1
ATOM 1455 C C . TRP A 1 191 ? -5.957 17.913 -33.180 1.00 21.64 191 TRP A C 1
ATOM 1456 O O . TRP A 1 191 ? -4.848 18.155 -33.669 1.00 21.23 191 TRP A O 1
ATOM 1467 N N . GLU A 1 192 ? -6.941 18.807 -33.187 1.00 21.28 192 GLU A N 1
ATOM 1468 C CA . GLU A 1 192 ? -6.715 20.139 -33.751 1.00 21.52 192 GLU A CA 1
ATOM 1469 C C . GLU A 1 192 ? -5.592 20.895 -33.023 1.00 20.87 192 GLU A C 1
ATOM 1470 O O . GLU A 1 192 ? -4.753 21.522 -33.664 1.00 23.75 192 GLU A O 1
ATOM 1476 N N . ALA A 1 193 ? -5.562 20.814 -31.689 1.00 20.00 193 ALA A N 1
ATOM 1477 C CA . ALA A 1 193 ? -4.551 21.495 -30.885 1.00 21.52 193 ALA A CA 1
ATOM 1478 C C . ALA A 1 193 ? -3.170 20.894 -31.161 1.00 20.39 193 ALA A C 1
ATOM 1479 O O . ALA A 1 193 ? -2.152 21.602 -31.151 1.00 23.66 193 ALA A O 1
ATOM 1481 N N . ILE A 1 194 ? -3.145 19.589 -31.430 1.00 17.40 194 ILE A N 1
ATOM 1482 C CA . ILE A 1 194 ? -1.893 18.922 -31.775 1.00 17.69 194 ILE A CA 1
ATOM 1483 C C . ILE A 1 194 ? -1.438 19.364 -33.167 1.00 18.62 194 ILE A C 1
ATOM 1484 O O . ILE A 1 194 ? -0.286 19.745 -33.349 1.00 22.87 194 ILE A O 1
ATOM 1489 N N . GLN A 1 195 ? -2.344 19.318 -34.137 1.00 18.11 195 GLN A N 1
ATOM 1490 C CA . GLN A 1 195 ? -2.002 19.716 -35.508 1.00 18.69 195 GLN A CA 1
ATOM 1491 C C . GLN A 1 195 ? -1.606 21.181 -35.643 1.00 23.30 195 GLN A C 1
ATOM 1492 O O . GLN A 1 195 ? -0.781 21.514 -36.507 1.00 20.30 195 GLN A O 1
ATOM 1498 N N . ARG A 1 196 ? -2.188 22.044 -34.803 1.00 18.36 196 ARG A N 1
ATOM 1499 C CA . ARG A 1 196 ? -1.989 23.491 -34.910 1.00 20.11 196 ARG A CA 1
ATOM 1500 C C . ARG A 1 196 ? -0.647 23.958 -34.354 1.00 25.67 196 ARG A C 1
ATOM 1501 O O . ARG A 1 196 ? -0.164 25.048 -34.698 1.00 24.60 196 ARG A O 1
ATOM 1509 N N . GLN A 1 197 ? -0.045 23.158 -33.484 1.00 20.87 197 GLN A N 1
ATOM 1510 C CA . GLN A 1 197 ? 1.209 23.575 -32.868 1.00 21.22 197 GLN A CA 1
ATOM 1511 C C . GLN A 1 197 ? 2.224 22.427 -32.818 1.00 24.60 197 GLN A C 1
ATOM 1512 O O . GLN A 1 197 ? 2.611 21.993 -31.726 1.00 21.58 197 GLN A O 1
ATOM 1518 N N . PRO A 1 198 ? 2.680 21.943 -33.997 1.00 19.62 198 PRO A N 1
ATOM 1519 C CA . PRO A 1 198 ? 3.697 20.891 -34.018 1.00 20.85 198 PRO A CA 1
ATOM 1520 C C . PRO A 1 198 ? 4.954 21.244 -33.242 1.00 23.53 198 PRO A C 1
ATOM 1521 O O . PRO A 1 198 ? 5.555 20.363 -32.622 1.00 28.11 198 PRO A O 1
ATOM 1525 N N . GLU A 1 199 ? 5.344 22.512 -33.244 1.00 24.66 199 GLU A N 1
ATOM 1526 C CA . GLU A 1 199 ? 6.545 22.934 -32.520 1.00 25.85 199 GLU A CA 1
ATOM 1527 C C . GLU A 1 199 ? 6.465 22.611 -31.016 1.00 26.44 199 GLU A C 1
ATOM 1528 O O . GLU A 1 199 ? 7.479 22.282 -30.392 1.00 23.34 199 GLU A O 1
ATOM 1534 N N . HIS A 1 200 ? 5.264 22.683 -30.436 1.00 22.52 200 HIS A N 1
ATOM 1535 C CA . HIS A 1 200 ? 5.113 22.383 -29.016 1.00 20.59 200 HIS A CA 1
ATOM 1536 C C . HIS A 1 200 ? 5.510 20.922 -28.754 1.00 17.16 200 HIS A C 1
ATOM 1537 O O . HIS A 1 200 ? 6.066 20.603 -27.695 1.00 19.91 200 HIS A O 1
ATOM 1544 N N . LEU A 1 201 ? 5.191 20.034 -29.683 1.00 21.50 201 LEU A N 1
ATOM 1545 C CA . LEU A 1 201 ? 5.468 18.612 -29.472 1.00 19.71 201 LEU A CA 1
ATOM 1546 C C . LEU A 1 201 ? 6.975 18.360 -29.479 1.00 23.14 201 LEU A C 1
ATOM 1547 O O . LEU A 1 201 ? 7.518 17.728 -28.568 1.00 22.10 201 LEU A O 1
ATOM 1552 N N . LYS A 1 202 ? 7.634 18.880 -30.513 1.00 23.04 202 LYS A N 1
ATOM 1553 C CA . LYS A 1 202 ? 9.091 18.812 -30.654 1.00 26.72 202 LYS A CA 1
ATOM 1554 C C . LYS A 1 202 ? 9.781 19.387 -29.412 1.00 23.81 202 LYS A C 1
ATOM 1555 O O . LYS A 1 202 ? 10.682 18.766 -28.833 1.00 24.05 202 LYS A O 1
ATOM 1561 N N . ASN A 1 203 ? 9.340 20.561 -28.984 1.00 19.37 203 ASN A N 1
ATOM 1562 C CA . ASN A 1 203 ? 9.943 21.224 -27.832 1.00 18.25 203 ASN A CA 1
ATOM 1563 C C . ASN A 1 203 ? 9.753 20.495 -26.524 1.00 21.91 203 ASN A C 1
ATOM 1564 O O . ASN A 1 203 ? 10.635 20.509 -25.642 1.00 21.28 203 ASN A O 1
ATOM 1569 N N . PHE A 1 204 ? 8.597 19.856 -26.379 1.00 22.50 204 PHE A N 1
ATOM 1570 C CA . PHE A 1 204 ? 8.337 19.088 -25.176 1.00 19.70 204 PHE A CA 1
ATOM 1571 C C . PHE A 1 204 ? 9.356 17.954 -25.041 1.00 21.47 204 PHE A C 1
ATOM 1572 O O . PHE A 1 204 ? 9.881 17.714 -23.948 1.00 22.06 204 PHE A O 1
ATOM 1580 N N . LEU A 1 205 ? 9.612 17.261 -26.149 1.00 24.38 205 LEU A N 1
ATOM 1581 C CA . LEU A 1 205 ? 10.522 16.119 -26.139 1.00 21.79 205 LEU A CA 1
ATOM 1582 C C . LEU A 1 205 ? 11.962 16.549 -25.837 1.00 30.74 205 LEU A C 1
ATOM 1583 O O . LEU A 1 205 ? 12.658 15.861 -25.096 1.00 27.15 205 LEU A O 1
ATOM 1588 N N . ILE A 1 206 ? 12.382 17.691 -26.381 1.00 25.80 206 ILE A N 1
ATOM 1589 C CA . ILE A 1 206 ? 13.711 18.252 -26.081 1.00 22.66 206 ILE A CA 1
ATOM 1590 C C . ILE A 1 206 ? 13.791 18.606 -24.594 1.00 36.20 206 ILE A C 1
ATOM 1591 O O . ILE A 1 206 ? 14.772 18.277 -23.919 1.00 27.13 206 ILE A O 1
ATOM 1596 N N . SER A 1 207 ? 12.746 19.260 -24.086 1.00 23.76 207 SER A N 1
ATOM 1597 C CA . SER A 1 207 ? 12.673 19.629 -22.672 1.00 24.25 207 SER A CA 1
ATOM 1598 C C . SER A 1 207 ? 12.773 18.412 -21.754 1.00 25.85 207 SER A C 1
ATOM 1599 O O . SER A 1 207 ? 13.413 18.468 -20.702 1.00 26.51 207 SER A O 1
ATOM 1602 N N . ALA A 1 208 ? 12.101 17.331 -22.138 1.00 22.39 208 ALA A N 1
ATOM 1603 C CA . ALA A 1 208 ? 12.020 16.150 -21.283 1.00 22.60 208 ALA A CA 1
ATOM 1604 C C . ALA A 1 208 ? 13.387 15.474 -21.152 1.00 31.00 208 ALA A C 1
ATOM 1605 O O . ALA A 1 208 ? 13.703 14.898 -20.108 1.00 32.48 208 ALA A O 1
ATOM 1607 N N . GLN A 1 209 ? 14.180 15.553 -22.217 1.00 25.93 209 GLN A N 1
ATOM 1608 C CA . GLN A 1 209 ? 15.557 15.030 -22.220 1.00 29.05 209 GLN A CA 1
ATOM 1609 C C . GLN A 1 209 ? 16.448 15.844 -21.281 1.00 31.05 209 GLN A C 1
ATOM 1610 O O . GLN A 1 209 ? 17.284 15.294 -20.551 1.00 32.33 209 GLN A O 1
ATOM 1616 N N . LYS A 1 210 ? 16.254 17.156 -21.297 1.00 25.55 210 LYS A N 1
ATOM 1617 C CA . LYS A 1 210 ? 17.015 18.079 -20.459 1.00 24.73 210 LYS A CA 1
ATOM 1618 C C . LYS A 1 210 ? 16.668 17.983 -18.974 1.00 34.54 210 LYS A C 1
ATOM 1619 O O . LYS A 1 210 ? 17.529 18.202 -18.115 1.00 31.38 210 LYS A O 1
ATOM 1625 N N . ALA A 1 211 ? 15.412 17.669 -18.669 1.00 24.78 211 ALA A N 1
ATOM 1626 C CA . ALA A 1 211 ? 14.971 17.546 -17.277 1.00 23.85 211 ALA A CA 1
ATOM 1627 C C . ALA A 1 211 ? 13.956 16.410 -17.113 1.00 33.86 211 ALA A C 1
ATOM 1628 O O . ALA A 1 211 ? 12.732 16.622 -17.209 1.00 28.46 211 ALA A O 1
ATOM 1630 N N . PRO A 1 212 ? 14.461 15.190 -16.865 1.00 28.12 212 PRO A N 1
ATOM 1631 C CA . PRO A 1 212 ? 13.625 13.998 -16.697 1.00 33.15 212 PRO A CA 1
ATOM 1632 C C . PRO A 1 212 ? 12.666 14.131 -15.518 1.00 24.37 212 PRO A C 1
ATOM 1633 O O . PRO A 1 212 ? 12.838 15.004 -14.674 1.00 25.46 212 PRO A O 1
ATOM 1637 N N . LEU A 1 213 ? 11.667 13.253 -15.470 1.00 26.31 213 LEU A N 1
ATOM 1638 C CA . LEU A 1 213 ? 10.647 13.322 -14.434 1.00 24.42 213 LEU A CA 1
ATOM 1639 C C . LEU A 1 213 ? 11.216 13.305 -13.005 1.00 25.73 213 LEU A C 1
ATOM 1640 O O . LEU A 1 213 ? 10.633 13.899 -12.100 1.00 27.08 213 LEU A O 1
ATOM 1645 N N . SER A 1 214 ? 12.364 12.652 -12.808 1.00 30.48 214 SER A N 1
ATOM 1646 C CA . SER A 1 214 ? 13.012 12.627 -11.487 1.00 27.05 214 SER A CA 1
ATOM 1647 C C . SER A 1 214 ? 13.327 14.021 -10.943 1.00 29.67 214 SER A C 1
ATOM 1648 O O . SER A 1 214 ? 13.295 14.253 -9.724 1.00 33.94 214 SER A O 1
ATOM 1651 N N . THR A 1 215 ? 13.623 14.954 -11.848 1.00 28.02 215 THR A N 1
ATOM 1652 C CA . THR A 1 215 ? 13.971 16.330 -11.473 1.00 24.49 215 THR A CA 1
ATOM 1653 C C . THR A 1 215 ? 12.789 17.115 -10.919 1.00 22.33 215 THR A C 1
ATOM 1654 O O . THR A 1 215 ? 12.961 18.172 -10.290 1.00 23.62 215 THR A O 1
ATOM 1658 N N . TRP A 1 216 ? 11.585 16.601 -11.167 1.00 22.97 216 TRP A N 1
ATOM 1659 C CA . TRP A 1 216 ? 10.382 17.259 -10.720 1.00 22.48 216 TRP A CA 1
ATOM 1660 C C . TRP A 1 216 ? 10.090 16.973 -9.249 1.00 21.07 216 TRP A C 1
ATOM 1661 O O . TRP A 1 216 ? 9.190 17.580 -8.684 1.00 21.12 216 TRP A O 1
ATOM 1672 N N . ASP A 1 217 ? 10.807 16.028 -8.631 1.00 20.88 217 ASP A N 1
ATOM 1673 C CA . ASP A 1 217 ? 10.393 15.531 -7.315 1.00 19.89 217 ASP A CA 1
ATOM 1674 C C . ASP A 1 217 ? 10.672 16.492 -6.165 1.00 20.98 217 ASP A C 1
ATOM 1675 O O . ASP A 1 217 ? 11.819 16.636 -5.712 1.00 28.70 217 ASP A O 1
ATOM 1680 N N . VAL A 1 218 ? 9.599 17.133 -5.698 1.00 20.90 218 VAL A N 1
ATOM 1681 C CA . VAL A 1 218 ? 9.640 18.120 -4.619 1.00 19.60 218 VAL A CA 1
ATOM 1682 C C . VAL A 1 218 ? 9.217 17.549 -3.265 1.00 18.82 218 VAL A C 1
ATOM 1683 O O . VAL A 1 218 ? 8.998 18.301 -2.317 1.00 21.32 218 VAL A O 1
ATOM 1687 N N . THR A 1 219 ? 9.109 16.217 -3.188 1.00 18.80 219 THR A N 1
ATOM 1688 C CA . THR A 1 219 ? 8.694 15.523 -1.968 1.00 19.64 219 THR A CA 1
ATOM 1689 C C . THR A 1 219 ? 9.340 16.082 -0.695 1.00 19.41 219 THR A C 1
ATOM 1690 O O . THR A 1 219 ? 8.655 16.305 0.313 1.00 22.84 219 THR A O 1
ATOM 1694 N N . ALA A 1 220 ? 10.654 16.303 -0.748 1.00 20.88 220 ALA A N 1
ATOM 1695 C CA . ALA A 1 220 ? 11.423 16.680 0.449 1.00 25.40 220 ALA A CA 1
ATOM 1696 C C . ALA A 1 220 ? 11.018 18.029 1.014 1.00 23.13 220 ALA A C 1
ATOM 1697 O O . ALA A 1 220 ? 11.300 18.334 2.181 1.00 26.12 220 ALA A O 1
ATOM 1699 N N . ARG A 1 221 ? 10.335 18.833 0.195 1.00 17.57 221 ARG A N 1
ATOM 1700 C CA . ARG A 1 221 ? 9.964 20.178 0.584 1.00 18.47 221 ARG A CA 1
ATOM 1701 C C . ARG A 1 221 ? 8.485 20.298 0.970 1.00 17.07 221 ARG A C 1
ATOM 1702 O O . ARG A 1 221 ? 8.023 21.374 1.368 1.00 19.30 221 ARG A O 1
ATOM 1710 N N . LEU A 1 222 ? 7.746 19.188 0.898 1.00 17.97 222 LEU A N 1
ATOM 1711 C CA . LEU A 1 222 ? 6.304 19.261 1.140 1.00 18.81 222 LEU A CA 1
ATOM 1712 C C . LEU A 1 222 ? 5.930 19.815 2.510 1.00 17.59 222 LEU A C 1
ATOM 1713 O O . LEU A 1 222 ? 4.889 20.455 2.664 1.00 20.91 222 LEU A O 1
ATOM 1718 N N . GLY A 1 223 ? 6.782 19.577 3.508 1.00 20.90 223 GLY A N 1
ATOM 1719 C CA . GLY A 1 223 ? 6.559 20.135 4.838 1.00 19.77 223 GLY A CA 1
ATOM 1720 C C . GLY A 1 223 ? 6.525 21.659 4.924 1.00 24.65 223 GLY A C 1
ATOM 1721 O O . GLY A 1 223 ? 6.087 22.212 5.930 1.00 25.53 223 GLY A O 1
ATOM 1722 N N . GLU A 1 224 ? 6.981 22.343 3.871 1.00 18.77 224 GLU A N 1
ATOM 1723 C CA . GLU A 1 224 ? 6.971 23.805 3.847 1.00 20.83 224 GLU A CA 1
ATOM 1724 C C . GLU A 1 224 ? 5.598 24.372 3.525 1.00 28.61 224 GLU A C 1
ATOM 1725 O O . GLU A 1 224 ? 5.327 25.545 3.792 1.00 23.94 224 GLU A O 1
ATOM 1731 N N . ILE A 1 225 ? 4.733 23.552 2.932 1.00 23.49 225 ILE A N 1
ATOM 1732 C CA . ILE A 1 225 ? 3.443 24.057 2.454 1.00 19.93 225 ILE A CA 1
ATOM 1733 C C . ILE A 1 225 ? 2.464 24.371 3.598 1.00 20.38 225 ILE A C 1
ATOM 1734 O O . ILE A 1 225 ? 2.068 23.477 4.351 1.00 25.88 225 ILE A O 1
ATOM 1739 N N . LYS A 1 226 ? 2.102 25.654 3.730 1.00 21.40 226 LYS A N 1
ATOM 1740 C CA . LYS A 1 226 ? 1.145 26.078 4.748 1.00 25.76 226 LYS A CA 1
ATOM 1741 C C . LYS A 1 226 ? -0.282 26.250 4.209 1.00 21.27 226 LYS A C 1
ATOM 1742 O O . LYS A 1 226 ? -1.225 26.417 4.975 1.00 23.47 226 LYS A O 1
ATOM 1748 N N . ALA A 1 227 ? -0.443 26.190 2.892 1.00 19.91 227 ALA A N 1
ATOM 1749 C CA . ALA A 1 227 ? -1.775 26.303 2.307 1.00 17.12 227 ALA A CA 1
ATOM 1750 C C . ALA A 1 227 ? -2.686 25.142 2.696 1.00 17.50 227 ALA A C 1
ATOM 1751 O O . ALA A 1 227 ? -2.237 23.980 2.696 1.00 21.32 227 ALA A O 1
ATOM 1753 N N . LYS A 1 228 ? -3.953 25.434 2.997 1.00 17.94 228 LYS A N 1
ATOM 1754 C CA . LYS A 1 228 ? -4.951 24.379 3.133 1.00 16.00 228 LYS A CA 1
ATOM 1755 C C . LYS A 1 228 ? -5.070 23.662 1.790 1.00 19.30 228 LYS A C 1
ATOM 1756 O O . LYS A 1 228 ? -5.226 24.308 0.761 1.00 17.61 228 LYS A O 1
ATOM 1762 N N . THR A 1 229 ? -4.981 22.335 1.811 1.00 16.34 229 THR A N 1
ATOM 1763 C CA . THR A 1 229 ? -4.800 21.567 0.575 1.00 14.61 229 THR A CA 1
ATOM 1764 C C . THR A 1 229 ? -5.869 20.501 0.448 1.00 16.58 229 THR A C 1
ATOM 1765 O O . THR A 1 229 ? -6.189 19.796 1.412 1.00 17.63 229 THR A O 1
ATOM 1769 N N . PHE A 1 230 ? -6.432 20.402 -0.755 1.00 13.79 230 PHE A N 1
ATOM 1770 C CA . PHE A 1 230 ? -7.431 19.384 -1.053 1.00 14.08 230 PHE A CA 1
ATOM 1771 C C . PHE A 1 230 ? -6.850 18.526 -2.153 1.00 17.34 230 PHE A C 1
ATOM 1772 O O . PHE A 1 230 ? -6.569 19.042 -3.227 1.00 15.55 230 PHE A O 1
ATOM 1780 N N . ILE A 1 231 ? -6.641 17.225 -1.888 1.00 14.55 231 ILE A N 1
ATOM 1781 C CA . ILE A 1 231 ? -6.003 16.360 -2.866 1.00 15.66 231 ILE A CA 1
ATOM 1782 C C . ILE A 1 231 ? -7.094 15.472 -3.437 1.00 14.74 231 ILE A C 1
ATOM 1783 O O . ILE A 1 231 ? -7.841 14.889 -2.665 1.00 14.66 231 ILE A O 1
ATOM 1788 N N . THR A 1 232 ? -7.187 15.375 -4.769 1.00 14.20 232 THR A N 1
ATOM 1789 C CA . THR A 1 232 ? -8.134 14.424 -5.365 1.00 11.77 232 THR A CA 1
ATOM 1790 C C . THR A 1 232 ? -7.377 13.406 -6.199 1.00 14.00 232 THR A C 1
ATOM 1791 O O . THR A 1 232 ? -6.313 13.704 -6.743 1.00 14.87 232 THR A O 1
ATOM 1795 N N . TRP A 1 233 ? -7.925 12.205 -6.289 1.00 15.30 233 TRP A N 1
ATOM 1796 C CA . TRP A 1 233 ? -7.326 11.190 -7.159 1.00 13.21 233 TRP A CA 1
ATOM 1797 C C . TRP A 1 233 ? -8.435 10.411 -7.826 1.00 11.93 233 TRP A C 1
ATOM 1798 O O . TRP A 1 233 ? -9.499 10.185 -7.222 1.00 14.62 233 TRP A O 1
ATOM 1809 N N . GLY A 1 234 ? -8.179 9.993 -9.068 1.00 13.07 234 GLY A N 1
ATOM 1810 C CA . GLY A 1 234 ? -8.984 8.936 -9.665 1.00 14.58 234 GLY A CA 1
ATOM 1811 C C . GLY A 1 234 ? -8.486 7.573 -9.206 1.00 15.10 234 GLY A C 1
ATOM 1812 O O . GLY A 1 234 ? -7.288 7.284 -9.300 1.00 14.78 234 GLY A O 1
ATOM 1813 N N . ARG A 1 235 ? -9.393 6.729 -8.715 1.00 13.88 235 ARG A N 1
ATOM 1814 C CA . ARG A 1 235 ? -9.021 5.372 -8.282 1.00 13.05 235 ARG A CA 1
ATOM 1815 C C . ARG A 1 235 ? -8.300 4.628 -9.397 1.00 14.22 235 ARG A C 1
ATOM 1816 O O . ARG A 1 235 ? -7.451 3.751 -9.130 1.00 16.38 235 ARG A O 1
ATOM 1824 N N . ASP A 1 236 ? -8.664 4.960 -10.639 1.00 14.92 236 ASP A N 1
ATOM 1825 C CA . ASP A 1 236 ? -8.232 4.200 -11.817 1.00 15.74 236 ASP A CA 1
ATOM 1826 C C . ASP A 1 236 ? -7.256 4.971 -12.707 1.00 14.47 236 ASP A C 1
ATOM 1827 O O . ASP A 1 236 ? -7.193 4.747 -13.934 1.00 16.76 236 ASP A O 1
ATOM 1832 N N . ASP A 1 237 ? -6.497 5.867 -12.086 1.00 13.89 237 ASP A N 1
ATOM 1833 C CA . ASP A 1 237 ? -5.558 6.737 -12.794 1.00 14.21 237 ASP A CA 1
ATOM 1834 C C . ASP A 1 237 ? -4.343 5.901 -13.220 1.00 15.64 237 ASP A C 1
ATOM 1835 O O . ASP A 1 237 ? -3.605 5.383 -12.369 1.00 16.17 237 ASP A O 1
ATOM 1840 N N . ARG A 1 238 ? -4.135 5.808 -14.533 1.00 14.50 238 ARG A N 1
ATOM 1841 C CA . ARG A 1 238 ? -3.025 5.022 -15.116 1.00 13.26 238 ARG A CA 1
ATOM 1842 C C . ARG A 1 238 ? -1.859 5.909 -15.522 1.00 16.19 238 ARG A C 1
ATOM 1843 O O . ARG A 1 238 ? -0.928 5.447 -16.201 1.00 16.45 238 ARG A O 1
ATOM 1851 N N . PHE A 1 239 ? -1.900 7.180 -15.126 1.00 13.43 239 PHE A N 1
ATOM 1852 C CA . PHE A 1 239 ? -0.847 8.150 -15.442 1.00 14.06 239 PHE A CA 1
ATOM 1853 C C . PHE A 1 239 ? -0.010 8.552 -14.235 1.00 14.76 239 PHE A C 1
ATOM 1854 O O . PHE A 1 239 ? 1.200 8.789 -14.371 1.00 15.54 239 PHE A O 1
ATOM 1862 N N . VAL A 1 240 ? -0.650 8.696 -13.077 1.00 13.72 240 VAL A N 1
ATOM 1863 C CA . VAL A 1 240 ? 0.023 9.119 -11.839 1.00 14.99 240 VAL A CA 1
ATOM 1864 C C . VAL A 1 240 ? -0.503 8.187 -10.731 1.00 16.56 240 VAL A C 1
ATOM 1865 O O . VAL A 1 240 ? -1.705 8.026 -10.577 1.00 17.15 240 VAL A O 1
ATOM 1869 N N . PRO A 1 241 ? 0.403 7.540 -9.979 1.00 16.23 241 PRO A N 1
ATOM 1870 C CA . PRO A 1 241 ? -0.003 6.458 -9.092 1.00 13.86 241 PRO A CA 1
ATOM 1871 C C . PRO A 1 241 ? -0.767 6.895 -7.848 1.00 13.69 241 PRO A C 1
ATOM 1872 O O . PRO A 1 241 ? -0.367 7.829 -7.166 1.00 14.33 241 PRO A O 1
ATOM 1876 N N . LEU A 1 242 ? -1.857 6.178 -7.576 1.00 13.14 242 LEU A N 1
ATOM 1877 C CA . LEU A 1 242 ? -2.722 6.430 -6.423 1.00 14.65 242 LEU A CA 1
ATOM 1878 C C . LEU A 1 242 ? -1.985 6.610 -5.092 1.00 14.82 242 LEU A C 1
ATOM 1879 O O . LEU A 1 242 ? -2.378 7.447 -4.276 1.00 15.81 242 LEU A O 1
ATOM 1884 N N . ASP A 1 243 ? -0.910 5.855 -4.861 1.00 14.61 243 ASP A N 1
ATOM 1885 C CA . ASP A 1 243 ? -0.211 5.990 -3.577 1.00 14.43 243 ASP A CA 1
ATOM 1886 C C . ASP A 1 243 ? 0.419 7.348 -3.362 1.00 12.05 243 ASP A C 1
ATOM 1887 O O . ASP A 1 243 ? 0.710 7.723 -2.219 1.00 15.79 243 ASP A O 1
ATOM 1892 N N . HIS A 1 244 ? 0.607 8.110 -4.442 1.00 12.56 244 HIS A N 1
ATOM 1893 C CA . HIS A 1 244 ? 1.089 9.476 -4.285 1.00 13.01 244 HIS A CA 1
ATOM 1894 C C . HIS A 1 244 ? 0.085 10.395 -3.590 1.00 14.73 244 HIS A C 1
ATOM 1895 O O . HIS A 1 244 ? 0.476 11.406 -3.013 1.00 14.81 244 HIS A O 1
ATOM 1902 N N . GLY A 1 245 ? -1.195 10.029 -3.633 1.00 15.21 245 GLY A N 1
ATOM 1903 C CA . GLY A 1 245 ? -2.225 10.740 -2.862 1.00 14.54 245 GLY A CA 1
ATOM 1904 C C . GLY A 1 245 ? -1.959 10.577 -1.378 1.00 14.46 245 GLY A C 1
ATOM 1905 O O . GLY A 1 245 ? -2.052 11.523 -0.611 1.00 14.79 245 GLY A O 1
ATOM 1906 N N . LEU A 1 246 ? -1.560 9.362 -0.985 1.00 14.00 246 LEU A N 1
ATOM 1907 C CA . LEU A 1 246 ? -1.154 9.133 0.400 1.00 14.46 246 LEU A CA 1
ATOM 1908 C C . LEU A 1 246 ? 0.122 9.905 0.757 1.00 15.89 246 LEU A C 1
ATOM 1909 O O . LEU A 1 246 ? 0.223 10.493 1.837 1.00 16.87 246 LEU A O 1
ATOM 1914 N N . LYS A 1 247 ? 1.096 9.931 -0.156 1.00 14.63 247 LYS A N 1
ATOM 1915 C CA . LYS A 1 247 ? 2.339 10.661 0.076 1.00 14.07 247 LYS A CA 1
ATOM 1916 C C . LYS A 1 247 ? 2.048 12.112 0.406 1.00 15.82 247 LYS A C 1
ATOM 1917 O O . LYS A 1 247 ? 2.580 12.671 1.363 1.00 18.38 247 LYS A O 1
ATOM 1923 N N . LEU A 1 248 ? 1.148 12.713 -0.366 1.00 14.83 248 LEU A N 1
ATOM 1924 C CA . LEU A 1 248 ? 0.817 14.123 -0.113 1.00 13.08 248 LEU A CA 1
ATOM 1925 C C . LEU A 1 248 ? 0.079 14.283 1.205 1.00 14.21 248 LEU A C 1
ATOM 1926 O O . LEU A 1 248 ? 0.318 15.234 1.950 1.00 16.52 248 LEU A O 1
ATOM 1931 N N . LEU A 1 249 ? -0.825 13.353 1.500 1.00 14.29 249 LEU A N 1
ATOM 1932 C CA . LEU A 1 249 ? -1.626 13.428 2.711 1.00 13.94 249 LEU A CA 1
ATOM 1933 C C . LEU A 1 249 ? -0.792 13.318 3.991 1.00 15.03 249 LEU A C 1
ATOM 1934 O O . LEU A 1 249 ? -1.130 13.907 5.023 1.00 16.07 249 LEU A O 1
ATOM 1939 N N . TRP A 1 250 ? 0.278 12.531 3.936 1.00 14.91 250 TRP A N 1
ATOM 1940 C CA . TRP A 1 250 ? 1.146 12.389 5.106 1.00 14.17 250 TRP A CA 1
ATOM 1941 C C . TRP A 1 250 ? 2.170 13.497 5.262 1.00 17.42 250 TRP A C 1
ATOM 1942 O O . TRP A 1 250 ? 2.689 13.722 6.367 1.00 20.88 250 TRP A O 1
ATOM 1953 N N . ASN A 1 251 ? 2.467 14.186 4.164 1.00 16.74 251 ASN A N 1
ATOM 1954 C CA . ASN A 1 251 ? 3.588 15.136 4.153 1.00 15.09 251 ASN A CA 1
ATOM 1955 C C . ASN A 1 251 ? 3.189 16.606 4.172 1.00 18.01 251 ASN A C 1
ATOM 1956 O O . ASN A 1 251 ? 3.980 17.456 4.588 1.00 20.88 251 ASN A O 1
ATOM 1961 N N . ILE A 1 252 ? 1.974 16.911 3.728 1.00 16.52 252 ILE A N 1
ATOM 1962 C CA . ILE A 1 252 ? 1.478 18.293 3.789 1.00 16.86 252 ILE A CA 1
ATOM 1963 C C . ILE A 1 252 ? 0.724 18.463 5.084 1.00 17.80 252 ILE A C 1
ATOM 1964 O O . ILE A 1 252 ? -0.044 17.586 5.479 1.00 21.38 252 ILE A O 1
ATOM 1969 N N . ASP A 1 253 ? 0.957 19.588 5.762 1.00 20.02 253 ASP A N 1
ATOM 1970 C CA . ASP A 1 253 ? 0.405 19.803 7.089 1.00 18.54 253 ASP A CA 1
ATOM 1971 C C . ASP A 1 253 ? -1.127 19.709 7.170 1.00 24.44 253 ASP A C 1
ATOM 1972 O O . ASP A 1 253 ? -1.670 18.949 7.988 1.00 23.41 253 ASP A O 1
ATOM 1977 N N . ASP A 1 254 ? -1.830 20.472 6.326 1.00 19.34 254 ASP A N 1
ATOM 1978 C CA . ASP A 1 254 ? -3.282 20.534 6.394 1.00 17.89 254 ASP A CA 1
ATOM 1979 C C . ASP A 1 254 ? -3.848 20.103 5.068 1.00 18.86 254 ASP A C 1
ATOM 1980 O O . ASP A 1 254 ? -4.144 20.939 4.213 1.00 19.89 254 ASP A O 1
ATOM 1985 N N . ALA A 1 255 ? -3.975 18.791 4.887 1.00 17.25 255 ALA A N 1
ATOM 1986 C CA . ALA A 1 255 ? -4.482 18.225 3.627 1.00 17.09 255 ALA A CA 1
ATOM 1987 C C . ALA A 1 255 ? -5.644 17.270 3.891 1.00 19.99 255 ALA A C 1
ATOM 1988 O O . ALA A 1 255 ? -5.836 16.809 5.001 1.00 18.36 255 ALA A O 1
ATOM 1990 N N . ARG A 1 256 ? -6.449 17.015 2.870 1.00 14.69 256 ARG A N 1
ATOM 1991 C CA . ARG A 1 256 ? -7.406 15.902 2.896 1.00 14.33 256 ARG A CA 1
ATOM 1992 C C . ARG A 1 256 ? -7.362 15.261 1.523 1.00 15.29 256 ARG A C 1
ATOM 1993 O O . ARG A 1 256 ? -6.926 15.894 0.553 1.00 16.15 256 ARG A O 1
ATOM 2001 N N . LEU A 1 257 ? -7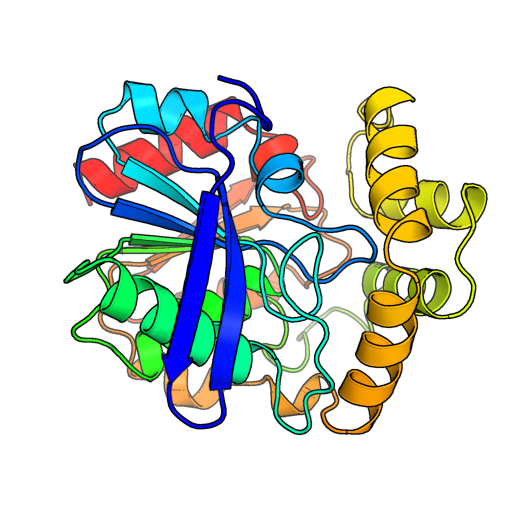.771 13.995 1.454 1.00 13.87 257 LEU A N 1
ATOM 2002 C CA . LEU A 1 257 ? -7.719 13.243 0.210 1.00 14.02 257 LEU A CA 1
ATOM 2003 C C . LEU A 1 257 ? -9.095 12.717 -0.144 1.00 14.81 257 LEU A C 1
ATOM 2004 O O . LEU A 1 257 ? -9.764 12.124 0.696 1.00 16.47 257 LEU A O 1
ATOM 2009 N N . HIS A 1 258 ? -9.497 12.955 -1.394 1.00 13.73 258 HIS A N 1
ATOM 2010 C CA . HIS A 1 258 ? -10.757 12.442 -1.900 1.00 13.53 258 HIS A CA 1
ATOM 2011 C C . HIS A 1 258 ? -10.461 11.599 -3.129 1.00 13.48 258 HIS A C 1
ATOM 2012 O O . HIS A 1 258 ? -9.880 12.094 -4.088 1.00 15.57 258 HIS A O 1
ATOM 2019 N N . VAL A 1 259 ? -10.879 10.338 -3.085 1.00 14.23 259 VAL A N 1
ATOM 2020 C CA . VAL A 1 259 ? -10.664 9.455 -4.223 1.00 12.51 259 VAL A CA 1
ATOM 2021 C C . VAL A 1 259 ? -11.999 9.081 -4.870 1.00 15.01 259 VAL A C 1
ATOM 2022 O O . VAL A 1 259 ? -12.909 8.581 -4.203 1.00 15.97 259 VAL A O 1
ATOM 2026 N N . PHE A 1 260 ? -12.101 9.365 -6.167 1.00 15.52 260 PHE A N 1
ATOM 2027 C CA . PHE A 1 260 ? -13.292 8.998 -6.943 1.00 17.09 260 PHE A CA 1
ATOM 2028 C C . PHE A 1 260 ? -13.153 7.583 -7.499 1.00 15.40 260 PHE A C 1
ATOM 2029 O O . PHE A 1 260 ? -12.112 7.251 -8.093 1.00 16.13 260 PHE A O 1
ATOM 2037 N N . SER A 1 261 ? -14.192 6.756 -7.378 1.00 16.51 261 SER A N 1
ATOM 2038 C CA A SER A 1 261 ? -14.172 5.461 -8.061 0.50 11.19 261 SER A CA 1
ATOM 2039 C CA B SER A 1 261 ? -14.220 5.461 -8.043 0.50 25.27 261 SER A CA 1
ATOM 2040 C C . SER A 1 261 ? -14.534 5.651 -9.523 1.00 16.25 261 SER A C 1
ATOM 2041 O O . SER A 1 261 ? -15.116 6.669 -9.912 1.00 18.26 261 SER A O 1
ATOM 2046 N N . LYS A 1 262 ? -14.144 4.675 -10.345 1.00 15.46 262 LYS A N 1
ATOM 2047 C CA . LYS A 1 262 ? -14.460 4.690 -11.775 1.00 15.85 262 LYS A CA 1
ATOM 2048 C C . LYS A 1 262 ? -14.010 6.014 -12.380 1.00 16.07 262 LYS A C 1
ATOM 2049 O O . LYS A 1 262 ? -14.792 6.773 -12.943 1.00 16.20 262 LYS A O 1
ATOM 2055 N N . CYS A 1 263 ? -12.718 6.288 -12.259 1.00 15.18 263 CYS A N 1
ATOM 2056 C CA . CYS A 1 263 ? -12.204 7.592 -12.614 1.00 15.15 263 CYS A CA 1
ATOM 2057 C C . CYS A 1 263 ? -10.746 7.462 -13.009 1.00 15.34 263 CYS A C 1
ATOM 2058 O O . CYS A 1 263 ? -9.929 6.909 -12.251 1.00 15.27 263 CYS A O 1
ATOM 2061 N N . GLY A 1 264 ? -10.424 7.951 -14.198 1.00 15.48 264 GLY A N 1
ATOM 2062 C CA . GLY A 1 264 ? -9.031 8.055 -14.633 1.00 15.46 264 GLY A CA 1
ATOM 2063 C C . GLY A 1 264 ? -8.336 9.313 -14.159 1.00 16.36 264 GLY A C 1
ATOM 2064 O O . GLY A 1 264 ? -8.553 9.781 -13.027 1.00 15.57 264 GLY A O 1
ATOM 2065 N N . ALA A 1 265 ? -7.514 9.861 -15.047 1.00 17.04 265 ALA A N 1
ATOM 2066 C CA . ALA A 1 265 ? -6.661 11.016 -14.759 1.00 16.87 265 ALA A CA 1
ATOM 2067 C C . ALA A 1 265 ? -7.327 12.360 -15.036 1.00 20.31 265 ALA A C 1
ATOM 2068 O O . ALA A 1 265 ? -6.650 13.389 -15.045 1.00 25.27 265 ALA A O 1
ATOM 2070 N N . TRP A 1 266 ? -8.643 12.373 -15.253 1.00 17.16 266 TRP A N 1
ATOM 2071 C CA . TRP A 1 266 ? -9.321 13.650 -15.566 1.00 16.38 266 TRP A CA 1
ATOM 2072 C C . TRP A 1 266 ? -10.575 13.766 -14.695 1.00 22.50 266 TRP A C 1
ATOM 2073 O O . TRP A 1 266 ? -11.694 13.929 -15.190 1.00 20.41 266 TRP A O 1
ATOM 2084 N N . ALA A 1 267 ? -10.381 13.677 -13.380 1.00 20.19 267 ALA A N 1
ATOM 2085 C CA . ALA A 1 267 ? -11.473 13.662 -12.429 1.00 20.60 267 ALA A CA 1
ATOM 2086 C C . ALA A 1 267 ? -12.401 14.859 -12.576 1.00 16.98 267 A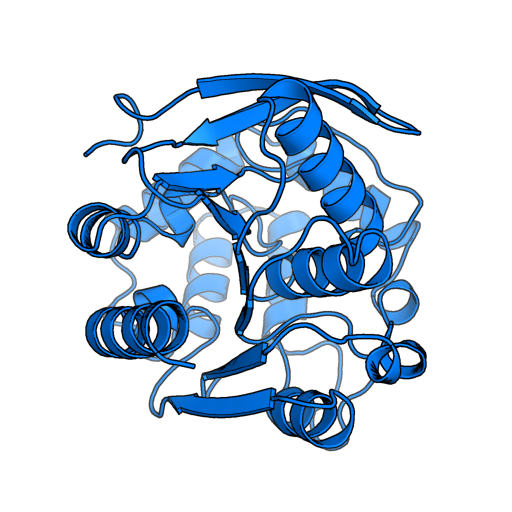LA A C 1
ATOM 2087 O O . ALA A 1 267 ? -13.617 14.727 -12.417 1.00 20.36 267 ALA A O 1
ATOM 2089 N N . GLN A 1 268 ? -11.833 16.028 -12.897 1.00 19.43 268 GLN A N 1
ATOM 2090 C CA . GLN A 1 268 ? -12.673 17.233 -13.027 1.00 15.07 268 GLN A CA 1
ATOM 2091 C C . GLN A 1 268 ? -13.658 17.172 -14.197 1.00 19.76 268 GLN A C 1
ATOM 2092 O O . GLN A 1 268 ? -14.624 17.935 -14.263 1.00 21.18 268 GLN A O 1
ATOM 2098 N N . TRP A 1 269 ? -13.385 16.277 -15.140 1.00 17.55 269 TRP A N 1
ATOM 2099 C CA . TRP A 1 269 ? -14.227 16.079 -16.295 1.00 22.79 269 TRP A CA 1
ATOM 2100 C C . TRP A 1 269 ? -15.072 14.813 -16.103 1.00 25.71 269 TRP A C 1
ATOM 2101 O O . TRP A 1 269 ? -16.288 14.833 -16.310 1.00 24.81 269 TRP A O 1
ATOM 2112 N N . GLU A 1 270 ? -14.443 13.720 -15.664 1.00 19.94 270 GLU A N 1
ATOM 2113 C CA . GLU A 1 270 ? -15.153 12.448 -15.479 1.00 19.91 270 GLU A CA 1
ATOM 2114 C C . GLU A 1 270 ? -16.176 12.467 -14.356 1.00 20.13 270 GLU A C 1
ATOM 2115 O O . GLU A 1 270 ? -17.206 11.790 -14.433 1.00 20.13 270 GLU A O 1
ATOM 2121 N N . HIS A 1 271 ? -15.877 13.233 -13.305 1.00 17.61 271 HIS A N 1
ATOM 2122 C CA . HIS A 1 271 ? -16.772 13.339 -12.132 1.00 19.99 271 HIS A CA 1
ATOM 2123 C C . HIS A 1 271 ? -17.006 14.819 -11.834 1.00 20.38 271 HIS A C 1
ATOM 2124 O O . HIS A 1 271 ? -16.854 15.256 -10.692 1.00 20.38 271 HIS A O 1
ATOM 2131 N N . ALA A 1 272 ? -17.375 15.567 -12.871 1.00 20.47 272 ALA A N 1
ATOM 2132 C CA . ALA A 1 272 ? -17.430 17.035 -12.803 1.00 18.65 272 ALA A CA 1
ATOM 2133 C C . ALA A 1 272 ? -18.379 17.559 -11.723 1.00 20.08 272 ALA A C 1
ATOM 2134 O O . ALA A 1 272 ? -18.012 18.468 -10.977 1.00 18.73 272 ALA A O 1
ATOM 2136 N N . ASP A 1 273 ? -19.570 16.973 -11.616 1.00 19.77 273 ASP A N 1
ATOM 2137 C CA . ASP A 1 273 ? -20.542 17.467 -10.633 1.00 19.30 273 ASP A CA 1
ATOM 2138 C C . ASP A 1 273 ? -20.033 17.321 -9.208 1.00 18.45 273 ASP A C 1
ATOM 2139 O O . ASP A 1 273 ? -20.096 18.269 -8.423 1.00 18.80 273 ASP A O 1
ATOM 2144 N N . GLU A 1 274 ? -19.529 16.135 -8.867 1.00 17.14 274 GLU A N 1
ATOM 2145 C CA . GLU A 1 274 ? -19.029 15.924 -7.517 1.00 17.15 274 GLU A CA 1
ATOM 2146 C C . GLU A 1 274 ? -17.756 16.750 -7.292 1.00 17.07 274 GLU A C 1
ATOM 2147 O O . GLU A 1 274 ? -17.589 17.361 -6.230 1.00 18.38 274 GLU A O 1
ATOM 2153 N N . PHE A 1 275 ? -16.849 16.753 -8.272 1.00 16.58 275 PHE A N 1
ATOM 2154 C CA . PHE A 1 275 ? -15.648 17.574 -8.179 1.00 16.03 275 PHE A CA 1
ATOM 2155 C C . PHE A 1 275 ? -15.981 19.055 -7.920 1.00 16.61 275 PHE A C 1
ATOM 2156 O O . PHE A 1 275 ? -15.432 19.670 -7.006 1.00 17.80 275 PHE A O 1
ATOM 2164 N N . ASN A 1 276 ? -16.877 19.611 -8.733 1.00 17.56 276 ASN A N 1
ATOM 2165 C CA . ASN A 1 276 ? -17.268 21.015 -8.569 1.00 15.68 276 ASN A CA 1
ATOM 2166 C C . ASN A 1 276 ? -17.840 21.277 -7.174 1.00 17.37 276 ASN A C 1
ATOM 2167 O O . ASN A 1 276 ? -17.424 22.230 -6.502 1.00 18.20 276 ASN A O 1
ATOM 2172 N N . ARG A 1 277 ? -18.767 20.431 -6.729 1.00 17.67 277 ARG A N 1
ATOM 2173 C CA . ARG A 1 277 ? -19.348 20.605 -5.398 1.00 16.30 277 ARG A CA 1
ATOM 2174 C C . ARG A 1 277 ? -18.324 20.540 -4.274 1.00 17.79 277 ARG A C 1
ATOM 2175 O O . ARG A 1 277 ? -18.317 21.384 -3.359 1.00 18.29 277 ARG A O 1
ATOM 2183 N N . LEU A 1 278 ? -17.448 19.536 -4.320 1.00 17.39 278 LEU A N 1
ATOM 2184 C CA . LEU A 1 278 ? -16.426 19.374 -3.281 1.00 17.07 278 LEU A CA 1
ATOM 2185 C C . LEU A 1 278 ? -15.450 20.533 -3.225 1.00 15.49 278 LEU A C 1
ATOM 2186 O O . LEU A 1 278 ? -15.121 21.017 -2.145 1.00 17.44 278 LEU A O 1
ATOM 2191 N N . VAL A 1 279 ? -14.943 20.943 -4.393 1.00 16.44 279 VAL A N 1
ATOM 2192 C CA . VAL A 1 279 ? -13.920 21.988 -4.435 1.00 15.80 279 VAL A CA 1
ATOM 2193 C C . VAL A 1 279 ? -14.519 23.358 -4.081 1.00 16.75 279 VAL A C 1
ATOM 2194 O O . VAL A 1 279 ? -13.924 24.125 -3.328 1.00 17.61 279 VAL A O 1
ATOM 2198 N N . ILE A 1 280 ? -15.710 23.638 -4.594 1.00 16.40 280 ILE A N 1
ATOM 2199 C CA . ILE A 1 280 ? -16.386 24.884 -4.196 1.00 17.03 280 ILE A CA 1
ATOM 2200 C C . ILE A 1 280 ? -16.642 24.905 -2.675 1.00 16.11 280 ILE A C 1
ATOM 2201 O O . ILE A 1 280 ? -16.419 25.923 -2.028 1.00 19.19 280 ILE A O 1
ATOM 2206 N N . ASP A 1 281 ? -17.109 23.786 -2.105 1.00 19.33 281 ASP A N 1
ATOM 2207 C CA . ASP A 1 281 ? -17.323 23.712 -0.647 1.00 17.60 281 ASP A CA 1
ATOM 2208 C C . ASP A 1 281 ? -16.025 23.962 0.123 1.00 18.52 281 ASP A C 1
ATOM 2209 O O . ASP A 1 281 ? -15.994 24.686 1.127 1.00 19.70 281 ASP A O 1
ATOM 2214 N N . PHE A 1 282 ? -14.943 23.366 -0.360 1.00 18.11 282 PHE A N 1
ATOM 2215 C CA . PHE A 1 282 ? -13.623 23.515 0.231 1.00 16.37 282 PHE A CA 1
ATOM 2216 C C . PHE A 1 282 ? -13.170 24.977 0.193 1.00 20.36 282 PHE A C 1
ATOM 2217 O O . PHE A 1 282 ? -12.758 25.524 1.203 1.00 19.65 282 PHE A O 1
ATOM 2225 N N . LEU A 1 283 ? -13.296 25.613 -0.966 1.00 17.95 283 LEU A N 1
ATOM 2226 C CA . LEU A 1 283 ? -12.949 27.031 -1.101 1.00 19.22 283 LEU A CA 1
ATOM 2227 C C . LEU A 1 283 ? -13.768 27.935 -0.185 1.00 19.93 283 LEU A C 1
ATOM 2228 O O . LEU A 1 283 ? -13.222 28.878 0.391 1.00 25.26 283 LEU A O 1
ATOM 2233 N N . ARG A 1 284 ? -15.057 27.653 -0.055 1.00 18.38 284 ARG A N 1
ATOM 2234 C CA . ARG A 1 284 ? -15.932 28.477 0.783 1.00 21.85 284 ARG A CA 1
ATOM 2235 C C . ARG A 1 284 ? -15.715 28.259 2.274 1.00 30.80 284 ARG A C 1
ATOM 2236 O O . ARG A 1 284 ? -15.699 29.219 3.048 1.00 29.36 284 ARG A O 1
ATOM 2244 N N . HIS A 1 285 ? -15.513 27.006 2.680 1.00 22.42 285 HIS A N 1
ATOM 2245 C CA . HIS A 1 285 ? -15.692 26.653 4.095 1.00 25.65 285 HIS A CA 1
ATOM 2246 C C . HIS A 1 285 ? -14.471 26.111 4.837 1.00 32.06 285 HIS A C 1
ATOM 2247 O O . HIS A 1 285 ? -14.418 26.159 6.071 1.00 30.18 285 HIS A O 1
ATOM 2254 N N . ALA A 1 286 ? -13.490 25.593 4.109 1.00 26.63 286 ALA A N 1
ATOM 2255 C CA . ALA A 1 286 ? -12.334 25.008 4.777 1.00 29.29 286 ALA A CA 1
ATOM 2256 C C . ALA A 1 286 ? -11.508 26.063 5.498 1.00 34.02 286 ALA A C 1
ATOM 2257 O O . ALA A 1 286 ? -11.441 27.232 5.090 1.00 34.15 286 ALA A O 1
#

Sequence (283 aa):
LTESSSTSKFVKINEKGFSDFNIHYNEEAGNGETVIMLHGGGPGAGGWSNYYRNVGPFVDAGYRVILKDSPGFNKSDAVVMDEQRGLVNARAVKGLMDALDDIDRAHLVGNAMGGATALNFALEYPDDRIGKLILMGPGGLGPSMFAPMPMEGIKLLFKLYAEPSYETLKQMLQVFLYDQSSLITEELLQGRWEAIQRQPEHLKNFLISAQKAPLSTWDVTARLGEIKAKTFITWGRDDRFVPLDHGLKLLWNIDDARLHVFSSKCGAWAQWEHADEFNRLVIDFLRHA

Solvent-accessible surface area: 11741 Å² total; per-residue (Å²): 121,76,46,94,86,5,38,92,107,23,103,0,103,19,127,76,19,94,83,21,31,0,0,7,1,30,10,31,145,31,112,11,0,0,0,0,0,8,10,8,0,12,8,2,0,47,51,14,0,92,100,1,5,22,52,0,34,127,24,42,14,49,0,0,0,0,0,1,0,5,5,20,62,5,55,46,34,64,6,103,74,21,13,0,27,15,0,0,45,0,0,41,2,0,0,59,49,42,136,10,110,126,2,22,0,0,0,2,18,7,0,0,3,0,0,0,4,0,4,10,69,20,77,90,35,9,24,25,0,0,0,8,4,0,10,7,1,17,89,15,142,168,28,120,79,85,17,78,0,31,129,26,16,79,93,0,7,60,119,61,40,69,102,13,0,69,68,3,1,78,25,22,3,95,60,91,96,39,29,72,110,145,24,5,104,43,32,52,101,11,5,108,114,27,86,74,13,11,134,24,18,49,59,4,23,158,112,8,68,84,89,68,24,57,16,34,105,89,0,65,92,3,191,12,83,0,10,0,0,1,3,111,34,17,128,12,10,5,73,21,3,0,88,48,0,64,211,65,6,127,48,21,88,46,51,60,5,58,125,0,1,11,8,5,0,8,26,48,13,111,61,1,9,156,48,0,18,78,12,9,133,136,51

Foldseek 3Di:
DDCVVQWDWDQFDFDPGDRWIKIKGKDADAAEEEEEEADFQLDFQCLQFVLQRVLVNVLHYIYIRIGFALFFPTHHDAALADRLQVRLRVVVRVCVRVVNQAYEYAYFASSLLVQLNNCLPPVRRYAAYEYELYALADDDPDDDPPFPLVVLRLVCLVPPDLVSLLVSVPLQALDNVVPDPVSSVSSSCRNVVCNSSSVSVVNNCVSYPSNSSHPLVRQLVRPHQYEYEYEPRERRHDPCVQVSNVVRHDHYDYYYDYSGYRSCCVNVVVVVNVVVSCVVVPD

Radius of gyration: 16.96 Å; Cα contacts (8 Å, |Δi|>4): 617; chains: 1; bounding b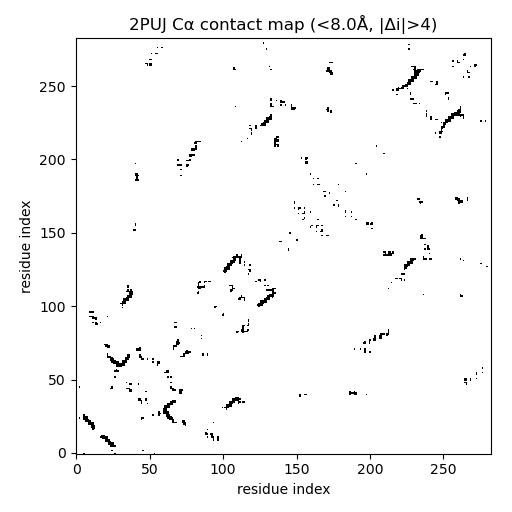ox: 39×43×43 Å

CATH classification: 3.40.50.1820

Nearest PDB structures (foldseek):
  3v1l-assembly1_A  TM=1.003E+00  e=5.462E-61  Paraburkholderia xenovorans LB400
  2pu7-assembly1_A  TM=1.003E+00  e=2.192E-60  Paraburkholderia xenovorans LB400
  2puh-assembly1_A  TM=1.002E+00  e=1.516E-59  Paraburkholderia xenovorans
  3v1k-assembly1_A  TM=1.001E+00  e=3.752E-59  Paraburkholderia xenovorans LB400
  2og1-assembly1_A  TM=9.999E-01  e=3.960E-58  Paraburkholderia xenovorans LB400

=== Feature glossary ===
Key to the feature types in this record:

pLDDT. pLDDT is the predicted lDDT-Cα score: AlphaFold's confidence that the local environment of each residue (all inter-atomic distances within 15 Å) is correctly placed. It is a per-residue number between 0 and 100, with higher meaning more reliable.

Radius of gyration, Cα contacts, bounding box. The geometric summary reports three shape descriptors. Rg (radius of gyration) measures how spread out the Cα atom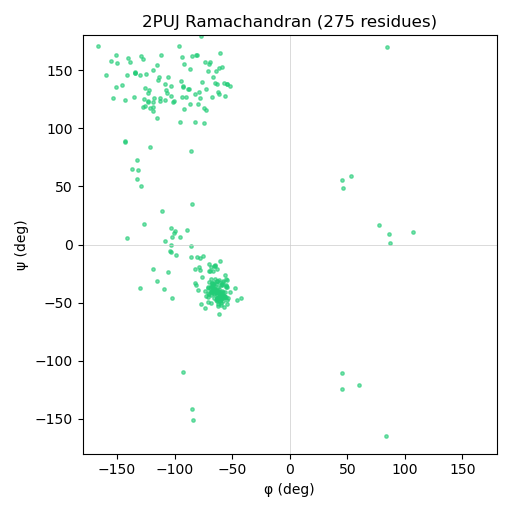s are about their centre of mass; compact globular proteins have small Rg, elongated or unfolded ones large. Cα contacts (<8 Å, |i−j|>4) count long-range residue pairs in spatial proximity — high for tightly packed folds, near zero for rods or random coil. The bounding-box extents give the protein's footprint along x, y, z in Å.

Backbone torsions (φ/ψ). Backbone dihedral angles. Every residue except chain termini has a φ (preceding-C → N → Cα → C) and a ψ (N → Cα → C → next-N). They are reported in degrees following the IUPAC sign convention. Secondary structure is essentially a statement about which (φ, ψ) basin each residue occupies.

Contact-map, Ramachandran, and PAE plots. Plot images: a contact map (which residues are close in 3D, as an N×N binary image), a Ramachandran scatter (backbone torsion angles, revealing secondary-structure composition at a glance), and — for AlphaFold structures — a PAE heatmap (pairwise prediction confidence).

Predicted aligned error. Predicted Aligned Error (PAE) is an AlphaFold confidence matrix: entry (i, j) is the expected error in the position of residue j, in ångströms, when the prediction is superimposed on the true structure at residue i. Low PAE within a block of residues means that block is internally rigid and well-predicted; high PAE between two blocks means their relative placement is uncertain even if each block individually is confident.

Secondary structure (3-state, P-SEA). Three-state secondary structure (P-SEA) collapses the eight DSSP classes into helix (a), strand (b), and coil (c). P-SEA assigns these from Cα geometry alone — distances and angles — without requiring backbone oxygens, so it works on any Cα trace.

Solvent-accessible surface area. Solvent-accessible surface area (SASA) is the area in Å² traced out by the centre of a 1.4 Å probe sphere (a water molecule) rolled over the protein's van der Waals surface (Shrake–Rupley / Lee–Richards construction). Buried residues have near-zero SASA; fully exposed residues can exceed 200 Å². The total SASA scales roughly with the number of surface residues.

Foldseek 3Di. The Foldseek 3Di string encodes local tertiary geometry as a 20-letter alphabet — one character per residue — derived from the relative positions of nearby Cα atoms. Unlike the amino-acid sequence, 3Di is a direct function of the 3D structure, so two proteins with the same fold have similar 3Di strings even at low sequence identity.

B-factor. For experimental (PDB) structures, the B-factor (temperature factor) quantifies the positional spread of each atom in the crystal — a combination of thermal vibration and static disorder — in units of Å². High B-factors mark flexible loops or poorly resolved regions; low B-factors mark the rigid, well-ordered core.

mmCIF coordinates. The mmCIF block holds the 3D Cartesian coordinates of each backbone atom (N, Cα, C, O) in ångströms. mmCIF is the PDB's canonical archive format — a tagged-loop text representation of the atomic model.

InterPro / GO / CATH / organism. Functional annotations link the protein to curated databases. InterPro entries identify conserved domains and families by matching the sequence against member-database signatures (Pfam, PROSITE, CDD, …). Gene Ontology (GO) terms describe molecular function, biological process, and cellular component in a controlled vocabulary. CATH places the structure in a hierarchical fold classification (Class/Architecture/Topology/Homologous-superfamily). The organism is the source species.

Rendered structure images. Structure images are PyMOL renders from six orthogonal camera directions. Cartoon representation draws helices as coils and strands as arrows; sticks shows the backbone as bonds; surface shows the solvent-excluded envelope. Rainbow coloring maps sequence position to hue (blue→red, N→C); chain coloring assigns a distinct color per polypeptide.

Sequence. This is the polypeptide sequence — one letter per residue, N-terminus first. Length ranges from a few dozen residues for small domains to over a thousand for large multi-domain proteins.

Secondary structure (8-state, DSSP). The SS8 string is DSSP's per-residue secondary-structure call. α-helix (H) means an i→i+4 H-bond ladder; β-strand (E) means the residue participates in a β-sheet; 3₁₀ (G) and π (I) are tighter and wider helices; T/S are turns/bends; '-' is loop.

Nearest PDB structures. Structural nearest neighbors (via Foldseek easy-search vs the PDB). Reported per hit: target PDB id, E-value, and alignment TM-score. A TM-score above ~0.5 is the conventional threshold for 'same fold'.